Protein AF-A0A812UPD5-F1 (afdb_monomer_lite)

Foldseek 3Di:
DKFWDADDLDQQFAWAWADQDPVRKTWTARPPPRFTFACDPDFATDTDHDDPQRIWHWDAAPNAIWIARDNVRFTWFCDPPRHITTHHADHHDHDQRGRWDFDNVSTWGKRPWDAPDPRPDIDHIITIGPDDDDDDDDDDDDPVVCVVVVDDDDDDPDDDDPVNVCVVPDDDPDPPPDDPDDDDDDD

Secondary structure (DSSP, 8-state):
--EEEE--SSTTS-EEEE---TTS-BEEEETTT-PEEEE-SSSBEEEE---GGG-EEEEEETTEEEEEETTT-EEEE--STT--EEEEPPSSSPPGGG--EEETTTTEEEEPPEEEGGGTEEE--EEEESSPPPPPPP----HHHHHHTT-----TT----HHHHHHHHS-PPPTTS--SS-PPPP-

pLDDT: mean 86.72, std 11.36, range [40.22, 97.69]

Sequence (187 aa):
EYRLVTCAPKPGQRLQRLEEDQDGTFLLKDQDDGRCLSALSGNVLGLSECTPQQRWRLRTQGGASQVQHVLSANCIDAGSEHKPILYPCHTGHVNQPQKFSFIANPGWIQNPITWGDNGRRRTFETCLDRLPTQQQNIAVLDCADTRSSGVRWELLNAFVPLERQLWDAADKPPPDTPVLGGDKAPP

Structure (mmCIF, N/CA/C/O backbone):
data_AF-A0A812UPD5-F1
#
_entry.id   AF-A0A812UPD5-F1
#
loop_
_atom_site.group_PDB
_atom_site.id
_atom_site.type_symbol
_atom_site.label_atom_id
_atom_site.label_alt_id
_atom_site.label_comp_id
_atom_site.label_asym_id
_atom_site.label_entity_id
_atom_site.label_seq_id
_atom_site.pdbx_PDB_ins_code
_atom_site.Cartn_x
_atom_site.Cartn_y
_atom_site.Cartn_z
_atom_site.occupancy
_atom_site.B_iso_or_equiv
_atom_site.auth_seq_id
_atom_site.auth_comp_id
_atom_site.auth_asym_id
_atom_site.auth_atom_id
_atom_site.pdbx_PDB_model_num
ATOM 1 N N . GLU A 1 1 ? -0.573 -13.500 5.291 1.00 81.62 1 GLU A N 1
ATOM 2 C CA . GLU A 1 1 ? 0.357 -12.527 5.903 1.00 81.62 1 GLU A CA 1
ATOM 3 C C . GLU A 1 1 ? 0.754 -11.537 4.817 1.00 81.62 1 GLU A C 1
ATOM 5 O O . GLU A 1 1 ? 0.951 -11.982 3.691 1.00 81.62 1 GLU A O 1
ATOM 10 N N . TYR A 1 2 ? 0.805 -10.237 5.104 1.00 91.88 2 TYR A N 1
ATOM 11 C CA . TYR A 1 2 ? 1.233 -9.245 4.114 1.00 91.88 2 TYR A CA 1
ATOM 12 C C . TYR A 1 2 ? 2.761 -9.221 3.959 1.00 91.88 2 TYR A C 1
ATOM 14 O O . TYR A 1 2 ? 3.512 -9.516 4.893 1.00 91.88 2 TYR A O 1
ATOM 22 N N . ARG A 1 3 ? 3.219 -8.842 2.768 1.00 94.12 3 ARG A N 1
ATOM 23 C CA . ARG A 1 3 ? 4.613 -8.524 2.441 1.00 94.12 3 ARG A CA 1
ATOM 24 C C . ARG A 1 3 ? 4.670 -7.190 1.706 1.00 94.12 3 ARG A C 1
ATOM 26 O O . ARG A 1 3 ? 3.684 -6.778 1.099 1.00 94.12 3 ARG A O 1
ATOM 33 N N . LEU A 1 4 ? 5.823 -6.533 1.748 1.00 93.19 4 LEU A N 1
ATOM 34 C CA . LEU A 1 4 ? 6.121 -5.401 0.876 1.00 93.19 4 LEU A CA 1
ATOM 35 C C . LEU A 1 4 ? 6.857 -5.893 -0.365 1.00 93.19 4 LEU A C 1
ATOM 37 O O . LEU A 1 4 ? 7.969 -6.408 -0.272 1.00 93.19 4 LEU A O 1
ATOM 41 N N . VAL A 1 5 ? 6.237 -5.734 -1.528 1.00 91.88 5 VAL A N 1
ATOM 42 C CA . VAL A 1 5 ? 6.825 -6.104 -2.824 1.00 91.88 5 VAL A CA 1
ATOM 43 C C . VAL A 1 5 ? 6.549 -5.013 -3.849 1.00 91.88 5 VAL A C 1
ATOM 45 O O . VAL A 1 5 ? 5.798 -4.084 -3.571 1.00 91.88 5 VAL A O 1
ATOM 48 N N . THR A 1 6 ? 7.153 -5.100 -5.031 1.00 89.81 6 THR A N 1
ATOM 49 C CA . THR A 1 6 ? 6.945 -4.123 -6.106 1.00 89.81 6 THR A CA 1
ATOM 50 C C . THR A 1 6 ? 5.460 -3.906 -6.394 1.00 89.81 6 THR A C 1
ATOM 52 O O . THR A 1 6 ? 4.683 -4.861 -6.504 1.00 89.81 6 THR A O 1
ATOM 55 N N . CYS A 1 7 ? 5.081 -2.636 -6.513 1.00 90.56 7 CYS A N 1
ATOM 56 C CA . CYS A 1 7 ? 3.721 -2.236 -6.838 1.00 90.56 7 CYS A CA 1
ATOM 57 C C . CYS A 1 7 ? 3.329 -2.706 -8.244 1.00 90.56 7 CYS A C 1
ATOM 59 O O . CYS A 1 7 ? 4.016 -2.406 -9.219 1.00 90.56 7 CYS A O 1
ATOM 61 N N . ALA A 1 8 ? 2.211 -3.420 -8.350 1.00 90.25 8 ALA A N 1
ATOM 62 C CA . ALA A 1 8 ? 1.630 -3.858 -9.613 1.00 90.25 8 ALA A CA 1
ATOM 63 C C . ALA A 1 8 ? 0.095 -3.940 -9.499 1.00 90.25 8 ALA A C 1
ATOM 65 O O . ALA A 1 8 ? -0.431 -4.241 -8.423 1.00 90.25 8 ALA A O 1
ATOM 66 N N . PRO A 1 9 ? -0.662 -3.695 -10.585 1.00 89.31 9 PRO A N 1
ATOM 67 C CA . PRO A 1 9 ? -2.120 -3.810 -10.590 1.00 89.31 9 PRO A CA 1
ATOM 68 C C . PRO A 1 9 ? -2.547 -5.287 -10.658 1.00 89.31 9 PRO A C 1
ATOM 70 O O . PRO A 1 9 ? -3.097 -5.749 -11.655 1.00 89.31 9 PRO A O 1
ATOM 73 N N . LYS A 1 10 ? -2.267 -6.053 -9.600 1.00 91.62 10 LYS A N 1
ATOM 74 C CA . LYS A 1 10 ? -2.534 -7.495 -9.518 1.00 91.62 10 LYS A CA 1
ATOM 75 C C . LYS A 1 10 ? -3.340 -7.863 -8.268 1.00 91.62 10 LYS A C 1
ATOM 77 O O . LYS A 1 10 ? -3.324 -7.101 -7.297 1.00 91.62 10 LYS A O 1
ATOM 82 N N . PRO A 1 11 ? -3.968 -9.053 -8.233 1.00 93.25 11 PRO A N 1
ATOM 83 C CA . PRO A 1 11 ? -4.537 -9.582 -7.003 1.00 93.25 11 PRO A CA 1
ATOM 84 C C . PRO A 1 11 ? -3.520 -9.584 -5.856 1.00 93.25 11 PRO A C 1
ATOM 86 O O . PRO A 1 11 ? -2.340 -9.899 -6.037 1.00 93.25 11 PRO A O 1
ATOM 89 N N . GLY A 1 12 ? -3.989 -9.219 -4.675 1.00 93.75 12 GLY A N 1
ATOM 90 C CA . GLY A 1 12 ? -3.223 -9.076 -3.448 1.00 93.75 12 GLY A CA 1
ATOM 91 C C . GLY A 1 12 ? -2.786 -7.647 -3.132 1.00 93.75 12 GLY A C 1
ATOM 92 O O . GLY A 1 12 ? -2.421 -7.391 -1.988 1.00 93.75 12 GLY A O 1
ATOM 93 N N . GLN A 1 13 ? -2.865 -6.727 -4.103 1.00 95.38 13 GLN A N 1
ATOM 94 C CA . GLN A 1 13 ? -2.478 -5.317 -3.955 1.00 95.38 13 GLN A CA 1
ATOM 95 C C . GLN A 1 13 ? -3.627 -4.341 -4.274 1.00 95.38 13 GLN A C 1
ATOM 97 O O . GLN A 1 13 ? -3.380 -3.180 -4.587 1.00 95.38 13 GLN A O 1
ATOM 102 N N . ARG A 1 14 ? -4.887 -4.793 -4.252 1.00 95.19 14 ARG A N 1
ATOM 103 C CA . ARG A 1 14 ? -6.052 -3.984 -4.654 1.00 95.19 14 ARG A CA 1
ATOM 104 C C . ARG A 1 14 ? -6.942 -3.682 -3.457 1.00 95.19 14 ARG A C 1
ATOM 106 O O . ARG A 1 14 ? -7.886 -4.415 -3.176 1.00 95.19 14 ARG A O 1
ATOM 113 N N . LEU A 1 15 ? -6.642 -2.599 -2.750 1.00 96.19 15 LEU A N 1
ATOM 114 C CA . LEU A 1 15 ? -7.432 -2.102 -1.628 1.00 96.19 15 LEU A CA 1
ATOM 115 C C . LEU A 1 15 ? -8.331 -0.944 -2.069 1.00 96.19 15 LEU A C 1
ATOM 117 O O . LEU A 1 15 ? -7.876 0.067 -2.598 1.00 96.19 15 LEU A O 1
ATOM 121 N N . GLN A 1 16 ? -9.621 -1.066 -1.794 1.00 95.94 16 GLN A N 1
ATOM 122 C CA . GLN A 1 16 ? -10.616 -0.028 -2.008 1.00 95.94 16 GLN A CA 1
ATOM 123 C C . GLN A 1 16 ? -10.929 0.682 -0.694 1.00 95.94 16 GLN A C 1
ATOM 125 O O . GLN A 1 16 ? -11.213 0.036 0.313 1.00 95.94 16 GLN A O 1
ATOM 130 N N . ARG A 1 17 ? -10.951 2.016 -0.711 1.00 94.69 17 ARG A N 1
ATOM 131 C CA . ARG A 1 17 ? -11.535 2.778 0.396 1.00 94.69 17 ARG A CA 1
ATOM 132 C C . ARG A 1 17 ? -13.046 2.651 0.395 1.00 94.69 17 ARG A C 1
ATOM 134 O O . ARG A 1 17 ? -13.671 2.894 -0.634 1.00 94.69 17 ARG A O 1
ATOM 141 N N . LEU A 1 18 ? -13.606 2.323 1.550 1.00 92.19 18 LEU A N 1
ATOM 142 C CA . LEU A 1 18 ? -15.042 2.274 1.794 1.00 92.19 18 LEU A CA 1
ATOM 143 C C . LEU A 1 18 ? -15.412 3.090 3.029 1.00 92.19 18 LEU A C 1
ATOM 145 O O . LEU A 1 18 ? -14.583 3.278 3.920 1.00 92.19 18 LEU A O 1
ATOM 149 N N . GLU A 1 19 ? -16.686 3.490 3.085 1.00 82.06 19 GLU A N 1
ATOM 150 C CA . GLU A 1 19 ? -17.333 4.037 4.284 1.00 82.06 19 GLU A CA 1
ATOM 151 C C . GLU A 1 19 ? -16.512 5.152 4.939 1.00 82.06 19 GLU A C 1
ATOM 153 O O . GLU A 1 19 ? -16.172 5.076 6.123 1.00 82.06 19 GLU A O 1
ATOM 158 N N . GLU A 1 20 ? -16.142 6.161 4.147 1.00 84.31 20 GLU A N 1
ATOM 159 C CA . GLU A 1 20 ? -15.469 7.349 4.665 1.00 84.31 20 GLU A CA 1
ATOM 160 C C . GLU A 1 20 ? -16.425 8.093 5.604 1.00 84.31 20 GLU A C 1
ATOM 162 O O . GLU A 1 20 ? -17.530 8.471 5.213 1.00 84.31 20 GLU A O 1
ATOM 167 N N . ASP A 1 21 ? -16.025 8.211 6.867 1.00 85.56 21 ASP A N 1
ATOM 168 C CA . ASP A 1 21 ? -16.814 8.869 7.910 1.00 85.56 21 ASP A CA 1
ATOM 169 C C . ASP A 1 21 ? -16.424 10.352 7.991 1.00 85.56 21 ASP A C 1
ATOM 171 O O . ASP A 1 21 ? -15.403 10.781 7.449 1.00 85.56 21 ASP A O 1
ATOM 175 N N . GLN A 1 22 ? -17.241 11.158 8.665 1.00 84.19 22 GLN A N 1
ATOM 176 C CA . GLN A 1 22 ? -17.066 12.608 8.779 1.00 84.19 22 GLN A CA 1
ATOM 177 C C . GLN A 1 22 ? -15.739 13.000 9.448 1.00 84.19 22 GLN A C 1
ATOM 179 O O . GLN A 1 22 ? -15.251 14.111 9.248 1.00 84.19 22 GLN A O 1
ATOM 184 N N . ASP A 1 23 ? -15.138 12.094 10.222 1.00 87.06 23 ASP A N 1
ATOM 185 C CA . ASP A 1 23 ? -13.836 12.275 10.867 1.00 87.06 23 ASP A CA 1
ATOM 186 C C . ASP A 1 23 ? -12.636 11.962 9.943 1.00 87.06 23 ASP A C 1
ATOM 188 O O . ASP A 1 23 ? -11.483 11.996 10.386 1.00 87.06 23 ASP A O 1
ATOM 192 N N . GLY A 1 24 ? -12.889 11.651 8.666 1.00 91.00 24 GLY A N 1
ATOM 193 C CA . GLY A 1 24 ? -11.874 11.317 7.664 1.00 91.00 24 GLY A CA 1
ATOM 194 C C . GLY A 1 24 ? -11.277 9.917 7.827 1.00 91.00 24 GLY A C 1
ATOM 195 O O . GLY A 1 24 ? -10.243 9.603 7.226 1.00 91.00 24 GLY A O 1
ATOM 196 N N . THR A 1 25 ? -11.879 9.069 8.664 1.00 96.62 25 THR A N 1
ATOM 197 C CA . THR A 1 25 ? -11.528 7.648 8.732 1.00 96.62 25 THR A CA 1
ATOM 198 C C . THR A 1 25 ? -12.239 6.863 7.640 1.00 96.62 25 THR A C 1
ATOM 200 O O . THR A 1 25 ? -13.261 7.299 7.121 1.00 96.62 25 THR A O 1
ATOM 203 N N . PHE A 1 26 ? -11.721 5.687 7.297 1.00 96.75 26 PHE A N 1
ATOM 204 C CA . PHE A 1 26 ? -12.286 4.818 6.265 1.00 96.75 26 PHE A CA 1
ATOM 205 C C . PHE A 1 26 ? -11.929 3.350 6.516 1.00 96.75 26 PHE A C 1
ATOM 207 O O . PHE A 1 26 ? -10.973 3.036 7.228 1.00 96.75 26 PHE A O 1
ATOM 214 N N . LEU A 1 27 ? -12.670 2.438 5.895 1.00 97.31 27 LEU A N 1
ATOM 215 C CA . LEU A 1 27 ? -12.288 1.032 5.771 1.00 97.31 27 LEU A CA 1
ATOM 216 C C . LEU A 1 27 ? -11.469 0.820 4.495 1.00 97.31 27 LEU A C 1
ATOM 218 O O . LEU A 1 27 ? -11.629 1.539 3.509 1.00 97.31 27 LEU A O 1
ATOM 222 N N . LEU A 1 28 ? -10.595 -0.183 4.504 1.00 97.25 28 LEU A N 1
ATOM 223 C CA . LEU A 1 28 ? -9.823 -0.603 3.334 1.00 97.25 28 LEU A CA 1
ATOM 224 C C . LEU A 1 28 ? -10.215 -2.033 2.974 1.00 97.25 28 LEU A C 1
ATOM 226 O O . LEU A 1 28 ? -9.742 -2.967 3.608 1.00 97.25 28 LEU A O 1
ATOM 230 N N . LYS A 1 29 ? -11.081 -2.213 1.980 1.00 97.12 29 LYS A N 1
ATOM 231 C CA . LYS A 1 29 ? -11.549 -3.527 1.525 1.00 97.12 29 LYS A CA 1
ATOM 232 C C . LYS A 1 29 ? -10.636 -4.084 0.442 1.00 97.12 29 LYS A C 1
ATOM 234 O O . LYS A 1 29 ? -10.380 -3.412 -0.551 1.00 97.12 29 LYS A O 1
ATOM 239 N N . ASP A 1 30 ? -10.183 -5.318 0.598 1.00 96.38 30 ASP A N 1
ATOM 240 C CA . ASP A 1 30 ? -9.516 -6.058 -0.467 1.00 96.38 30 ASP A CA 1
ATOM 241 C C . ASP A 1 30 ? -10.531 -6.402 -1.559 1.00 96.38 30 ASP A C 1
ATOM 243 O O . ASP A 1 30 ? -11.542 -7.058 -1.307 1.00 96.38 30 ASP A O 1
ATOM 247 N N . GLN A 1 31 ? -10.284 -5.925 -2.777 1.00 95.19 31 GLN A N 1
ATOM 248 C CA . GLN A 1 31 ? -11.208 -6.105 -3.899 1.00 95.19 31 GLN A CA 1
ATOM 249 C C . GLN A 1 31 ? -11.289 -7.555 -4.382 1.00 95.19 31 GLN A C 1
ATOM 251 O O . GLN A 1 31 ? -12.235 -7.910 -5.079 1.00 95.19 31 GLN A O 1
ATOM 256 N N . ASP A 1 32 ? -10.304 -8.386 -4.047 1.00 93.94 32 ASP A N 1
ATOM 257 C CA . ASP A 1 32 ? -10.242 -9.761 -4.534 1.00 93.94 32 ASP A CA 1
ATOM 258 C C . ASP A 1 32 ? -10.953 -10.744 -3.601 1.00 93.94 32 ASP A C 1
ATOM 260 O O . ASP A 1 32 ? -11.539 -11.720 -4.058 1.00 93.94 32 ASP A O 1
ATOM 264 N N . ASP A 1 33 ? -10.830 -10.524 -2.295 1.00 92.88 33 ASP A N 1
ATOM 265 C CA . ASP A 1 33 ? -11.291 -11.436 -1.250 1.00 92.88 33 ASP A CA 1
ATOM 266 C C . ASP A 1 33 ? -12.514 -10.880 -0.496 1.00 92.88 33 ASP A C 1
ATOM 268 O O . ASP A 1 33 ? -13.285 -11.626 0.101 1.00 92.88 33 ASP A O 1
ATOM 272 N N . GLY A 1 34 ? -12.751 -9.568 -0.572 1.00 94.50 34 GLY A N 1
ATOM 273 C CA . GLY A 1 34 ? -13.917 -8.902 0.004 1.00 94.50 34 GLY A CA 1
ATOM 274 C C . GLY A 1 34 ? -13.813 -8.603 1.503 1.00 94.50 34 GLY A C 1
ATOM 275 O O . GLY A 1 34 ? -14.660 -7.880 2.029 1.00 94.50 34 GLY A O 1
ATOM 276 N N . ARG A 1 35 ? -12.777 -9.098 2.184 1.00 96.69 35 ARG A N 1
ATOM 277 C CA . ARG A 1 35 ? -12.443 -8.739 3.571 1.00 96.69 35 ARG A CA 1
ATOM 278 C C . ARG A 1 35 ? -11.710 -7.401 3.660 1.00 96.69 35 ARG A C 1
ATOM 280 O O . ARG A 1 35 ? -11.186 -6.897 2.670 1.00 96.69 35 ARG A O 1
ATOM 287 N N . CYS A 1 36 ? -11.650 -6.826 4.856 1.00 96.94 36 CYS A N 1
ATOM 288 C CA . CYS A 1 36 ? -10.965 -5.561 5.101 1.00 96.94 36 CYS A CA 1
ATOM 289 C C . CYS A 1 36 ? -9.548 -5.768 5.640 1.00 96.94 36 CYS A C 1
ATOM 291 O O . CYS A 1 36 ? -9.290 -6.723 6.372 1.00 96.94 36 CYS A O 1
ATOM 293 N N . LEU A 1 37 ? -8.638 -4.860 5.275 1.00 97.12 37 LEU A N 1
ATOM 294 C CA . LEU A 1 37 ? -7.330 -4.714 5.898 1.00 97.12 37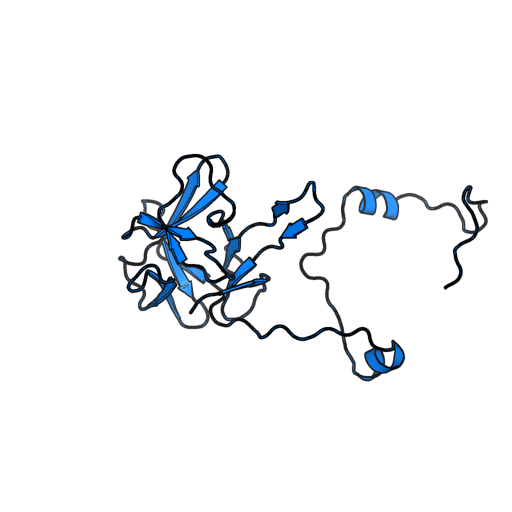 LEU A CA 1
ATOM 295 C C . LEU A 1 37 ? -7.534 -4.393 7.374 1.00 97.12 37 LEU A C 1
ATOM 297 O O . LEU A 1 37 ? -8.221 -3.430 7.717 1.00 97.12 37 LEU A O 1
ATOM 301 N N . SER A 1 38 ? -6.889 -5.182 8.221 1.00 96.62 38 SER A N 1
ATOM 302 C CA . SER A 1 38 ? -7.166 -5.202 9.648 1.00 96.62 38 SER A CA 1
ATOM 303 C C . SER A 1 38 ? -5.901 -5.328 10.480 1.00 96.62 38 SER A C 1
ATOM 305 O O . SER A 1 38 ? -4.934 -5.993 10.091 1.00 96.62 38 SER A O 1
ATOM 307 N N . ALA A 1 39 ? -5.951 -4.728 11.665 1.00 95.75 39 ALA A N 1
ATOM 308 C CA . ALA A 1 39 ? -5.064 -5.032 12.772 1.00 95.75 39 ALA A CA 1
ATOM 309 C C . ALA A 1 39 ? -5.521 -6.342 13.427 1.00 95.75 39 ALA A C 1
ATOM 311 O O . ALA A 1 39 ? -6.587 -6.407 14.047 1.00 95.75 39 ALA A O 1
ATOM 312 N N . LEU A 1 40 ? -4.725 -7.397 13.264 1.00 93.69 40 LEU A N 1
ATOM 313 C CA . LEU A 1 40 ? -4.951 -8.682 13.921 1.00 93.69 40 LEU A CA 1
ATOM 314 C C . LEU A 1 40 ? -4.280 -8.703 15.304 1.00 93.69 40 LEU A C 1
ATOM 316 O O . LEU A 1 40 ? -3.687 -7.719 15.736 1.00 93.69 40 LEU A O 1
ATOM 320 N N . SER A 1 41 ? -4.378 -9.825 16.023 1.00 87.69 41 SER A N 1
ATOM 321 C CA . SER A 1 41 ? -3.720 -9.991 17.323 1.00 87.69 41 SER A CA 1
ATOM 322 C C . SER A 1 41 ? -2.206 -9.765 17.230 1.00 87.69 41 SER A C 1
ATOM 324 O O . SER A 1 41 ? -1.551 -10.293 16.328 1.00 87.69 41 SER A O 1
ATOM 326 N N . GLY A 1 42 ? -1.643 -9.041 18.199 1.00 79.38 42 GLY A N 1
ATOM 327 C CA . GLY A 1 42 ? -0.259 -8.574 18.124 1.00 79.38 42 GLY A CA 1
ATOM 328 C C . GLY A 1 42 ? -0.124 -7.399 17.152 1.00 79.38 42 GLY A C 1
ATOM 329 O O . GLY A 1 42 ? -1.090 -6.720 16.832 1.00 79.38 42 GLY A O 1
ATOM 330 N N . ASN A 1 43 ? 1.077 -7.135 16.660 1.00 89.69 43 ASN A N 1
ATOM 331 C CA . ASN A 1 43 ? 1.334 -6.021 15.742 1.00 89.69 43 ASN A CA 1
ATOM 332 C C . ASN A 1 43 ? 1.154 -6.426 14.267 1.00 89.69 43 ASN A C 1
ATOM 334 O O . ASN A 1 43 ? 1.872 -5.946 13.394 1.00 89.69 43 ASN A O 1
ATOM 338 N N . VAL A 1 44 ? 0.247 -7.362 13.984 1.00 92.94 44 VAL A N 1
ATOM 339 C CA . VAL A 1 44 ? 0.175 -8.059 12.693 1.00 92.94 44 VAL A CA 1
ATOM 340 C C . VAL A 1 44 ? -0.890 -7.443 11.789 1.00 92.94 44 VAL A C 1
ATOM 342 O O . VAL A 1 44 ? -2.026 -7.223 12.205 1.00 92.94 44 VAL A O 1
ATOM 345 N N . LEU A 1 45 ? -0.531 -7.226 10.523 1.00 94.56 45 LEU A N 1
ATOM 346 C CA . LEU A 1 45 ? -1.457 -6.838 9.459 1.00 94.56 45 LEU A CA 1
ATOM 347 C C . LEU A 1 45 ? -2.035 -8.070 8.760 1.00 94.56 45 LEU A C 1
ATOM 349 O O . LEU A 1 45 ? -1.309 -8.996 8.383 1.00 94.56 45 LEU A O 1
ATOM 353 N N . GLY A 1 46 ? -3.341 -8.062 8.519 1.00 95.19 46 GLY A N 1
ATOM 354 C CA . GLY A 1 46 ? -4.014 -9.132 7.792 1.00 95.19 46 GLY A CA 1
ATOM 355 C C . GLY A 1 46 ? -5.381 -8.725 7.269 1.00 95.19 46 GLY A C 1
ATOM 356 O O . GLY A 1 46 ? -5.683 -7.541 7.166 1.00 95.19 46 GLY A O 1
ATOM 357 N N . LEU A 1 47 ? -6.188 -9.724 6.917 1.00 95.75 47 LEU A N 1
ATOM 358 C CA . LEU A 1 47 ? -7.568 -9.535 6.484 1.00 95.75 47 LEU A CA 1
ATOM 359 C C . LEU A 1 47 ? -8.531 -10.103 7.523 1.00 95.75 47 LEU A C 1
ATOM 361 O O . LEU A 1 47 ? -8.344 -11.232 7.983 1.00 95.75 47 LEU A O 1
ATOM 365 N N . SER A 1 48 ? -9.580 -9.354 7.848 1.00 95.69 48 SER A N 1
ATOM 366 C CA . SER A 1 48 ? -10.703 -9.829 8.662 1.00 95.69 48 SER A CA 1
ATOM 367 C C . SER A 1 48 ? -12.031 -9.301 8.129 1.00 95.69 48 SER A C 1
ATOM 369 O O . SER A 1 48 ? -12.070 -8.540 7.163 1.00 95.69 48 SER A O 1
ATOM 371 N N . GLU A 1 49 ? -13.125 -9.665 8.794 1.00 96.62 49 GLU A N 1
ATOM 372 C CA . GLU A 1 49 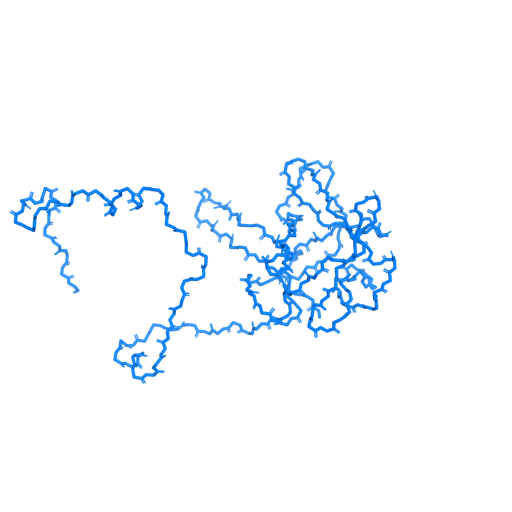? -14.423 -9.034 8.565 1.00 96.62 49 GLU A CA 1
ATOM 373 C C . GLU A 1 49 ? -14.322 -7.506 8.630 1.00 96.62 49 GLU A C 1
ATOM 375 O O . GLU A 1 49 ? -13.611 -6.942 9.474 1.00 96.62 49 GLU A O 1
ATOM 380 N N . CYS A 1 50 ? -15.045 -6.854 7.723 1.00 96.25 50 CYS A N 1
ATOM 381 C CA . CYS A 1 50 ? -15.157 -5.407 7.671 1.00 96.25 50 CYS A CA 1
ATOM 382 C C . CYS A 1 50 ? -16.009 -4.931 8.846 1.00 96.25 50 CYS A C 1
ATOM 384 O O . CYS A 1 50 ? -17.216 -5.152 8.885 1.00 96.25 50 CYS A O 1
ATOM 386 N N . THR A 1 51 ? -15.367 -4.300 9.825 1.00 95.50 51 THR A N 1
ATOM 387 C CA . THR A 1 51 ? -16.023 -3.813 11.041 1.00 95.50 51 THR A CA 1
ATOM 388 C C . THR A 1 51 ? -15.532 -2.406 11.376 1.00 95.50 51 THR A C 1
ATOM 390 O O . THR A 1 51 ? -14.393 -2.071 11.037 1.00 95.50 51 THR A O 1
ATOM 393 N N . PRO A 1 52 ? -16.327 -1.579 12.080 1.00 94.06 52 PRO A N 1
ATOM 394 C CA . PRO A 1 52 ? -15.916 -0.226 12.467 1.00 94.06 52 PRO A CA 1
ATOM 395 C C . PRO A 1 52 ? -14.626 -0.158 13.304 1.00 94.06 52 PRO A C 1
ATOM 397 O O . PRO A 1 52 ? -14.000 0.894 13.395 1.00 94.06 52 PRO A O 1
ATOM 400 N N . GLN A 1 53 ? -14.201 -1.267 13.909 1.00 94.69 53 GLN A N 1
ATOM 401 C CA . GLN A 1 53 ? -12.954 -1.371 14.666 1.00 94.69 53 GLN A CA 1
ATOM 402 C C . GLN A 1 53 ? -11.708 -1.382 13.773 1.00 94.69 53 GLN A C 1
ATOM 404 O O . GLN A 1 53 ? -10.633 -1.043 14.256 1.00 94.69 53 GLN A O 1
ATOM 409 N N . GLN A 1 54 ? -11.850 -1.741 12.494 1.00 96.38 54 GLN A N 1
ATOM 410 C CA . GLN A 1 54 ? -10.754 -1.900 11.528 1.00 96.38 54 GLN A CA 1
ATOM 411 C C . GLN A 1 54 ? -10.598 -0.673 10.624 1.00 96.38 54 GLN A C 1
ATOM 413 O O . GLN A 1 54 ? -10.263 -0.770 9.442 1.00 96.38 54 GLN A O 1
ATOM 418 N N . ARG A 1 55 ? -10.906 0.505 11.172 1.00 97.06 55 ARG A N 1
ATOM 419 C CA . ARG A 1 55 ? -10.834 1.772 10.448 1.00 97.06 55 ARG A CA 1
ATOM 420 C C . ARG A 1 55 ? -9.412 2.304 10.410 1.00 97.06 55 ARG A C 1
ATOM 422 O O . ARG A 1 55 ? -8.625 2.149 11.346 1.00 97.06 55 ARG A O 1
ATOM 429 N N . TRP A 1 56 ? -9.119 2.993 9.321 1.00 97.69 56 TRP A N 1
ATOM 430 C CA . TRP A 1 56 ? -7.837 3.600 9.015 1.00 97.69 56 TRP A CA 1
ATOM 431 C C . TRP A 1 56 ? -8.007 5.098 8.819 1.00 97.69 56 TRP A C 1
ATOM 433 O O . TRP A 1 56 ? -9.088 5.578 8.485 1.00 97.69 56 TRP A O 1
ATOM 443 N N . ARG A 1 57 ? -6.925 5.846 9.000 1.00 96.25 57 ARG A N 1
ATOM 444 C CA . ARG A 1 57 ? -6.839 7.251 8.601 1.00 96.25 57 ARG A CA 1
ATOM 445 C C . ARG A 1 57 ? -5.487 7.547 7.986 1.00 96.25 57 ARG A C 1
ATOM 447 O O . ARG A 1 57 ? -4.470 6.987 8.401 1.00 96.25 57 ARG A O 1
ATOM 454 N N . LEU A 1 58 ? -5.474 8.464 7.025 1.00 95.19 58 LEU A N 1
ATOM 455 C CA . LEU A 1 58 ? -4.230 9.084 6.593 1.00 95.19 58 LEU A CA 1
ATOM 456 C C . LEU A 1 58 ? -3.873 10.216 7.545 1.00 95.19 58 LEU A C 1
ATOM 458 O O . LEU A 1 58 ? -4.709 11.052 7.876 1.00 95.19 58 LEU A O 1
ATOM 462 N N . ARG A 1 59 ? -2.611 10.262 7.957 1.00 93.94 59 ARG A N 1
ATOM 463 C CA . ARG A 1 59 ? -2.065 11.362 8.748 1.00 93.94 59 ARG A CA 1
ATOM 464 C C . ARG A 1 59 ? -0.851 11.932 8.054 1.00 93.94 59 ARG A C 1
ATOM 466 O O . ARG A 1 59 ? 0.014 11.176 7.630 1.00 93.94 59 ARG A O 1
ATOM 473 N N . THR A 1 60 ? -0.761 13.252 7.995 1.00 92.25 60 THR A N 1
ATOM 474 C CA . THR A 1 60 ? 0.413 13.947 7.464 1.00 92.25 60 THR A CA 1
ATOM 475 C C . THR A 1 60 ? 1.193 14.552 8.621 1.00 92.25 60 THR A C 1
ATOM 477 O O . THR A 1 60 ? 0.643 15.331 9.393 1.00 92.25 60 THR A O 1
ATOM 480 N N . GLN A 1 61 ? 2.467 14.187 8.748 1.00 90.44 61 GLN A N 1
ATOM 481 C CA . GLN A 1 61 ? 3.369 14.678 9.789 1.00 90.44 61 GLN A CA 1
ATOM 482 C C . GLN A 1 61 ? 4.719 15.018 9.146 1.00 90.44 61 GLN A C 1
ATOM 484 O O . GLN A 1 61 ? 5.272 14.212 8.400 1.00 90.44 61 GLN A O 1
ATOM 489 N N . GLY A 1 62 ? 5.238 16.228 9.381 1.00 83.19 62 GLY A N 1
ATOM 490 C CA . GLY A 1 62 ? 6.535 16.647 8.828 1.00 83.19 62 GLY A CA 1
ATOM 491 C C . GLY A 1 62 ? 6.630 16.563 7.295 1.00 83.19 62 GLY A C 1
ATOM 492 O O . GLY A 1 62 ? 7.699 16.273 6.770 1.00 83.19 62 GLY A O 1
ATOM 493 N N . GLY A 1 63 ? 5.512 16.750 6.582 1.00 84.81 63 GLY A N 1
ATOM 494 C CA . GLY A 1 63 ? 5.450 16.671 5.115 1.00 84.81 63 GLY A CA 1
ATOM 495 C C . GLY A 1 63 ? 5.357 15.256 4.531 1.00 84.81 63 GLY A C 1
ATOM 496 O O . GLY A 1 63 ? 5.368 15.112 3.313 1.00 84.81 63 GLY A O 1
ATOM 497 N N . ALA A 1 64 ? 5.243 14.215 5.360 1.00 89.12 64 ALA A N 1
ATOM 498 C CA . ALA A 1 64 ? 5.074 12.836 4.907 1.00 89.12 64 ALA A CA 1
ATOM 499 C C . ALA A 1 64 ? 3.786 12.210 5.454 1.00 89.12 64 ALA A C 1
ATOM 501 O O . ALA A 1 64 ? 3.347 12.523 6.563 1.00 89.12 64 ALA A O 1
ATOM 502 N N . SER A 1 65 ? 3.191 11.313 4.669 1.00 93.81 65 SER A N 1
ATOM 503 C CA . SER A 1 65 ? 1.976 10.592 5.044 1.00 93.81 65 SER A CA 1
ATOM 504 C C . SER A 1 65 ? 2.285 9.282 5.771 1.00 93.81 65 SER A C 1
ATOM 506 O O . SER A 1 65 ? 3.259 8.595 5.465 1.00 93.81 65 SER A O 1
ATOM 508 N N . GLN A 1 66 ? 1.437 8.957 6.742 1.00 96.19 66 GLN A N 1
ATOM 509 C CA . GLN A 1 66 ? 1.402 7.705 7.491 1.00 96.19 66 GLN A CA 1
ATOM 510 C C . GLN A 1 66 ? -0.023 7.147 7.431 1.00 96.19 66 GLN A C 1
ATOM 512 O O . GLN A 1 66 ? -0.997 7.906 7.467 1.00 96.19 66 GLN A O 1
ATOM 517 N N . VAL A 1 67 ? -0.152 5.823 7.377 1.00 97.19 67 VAL A N 1
ATOM 518 C CA . VAL A 1 67 ? -1.445 5.130 7.421 1.00 97.19 67 VAL A CA 1
ATOM 519 C C . VAL A 1 67 ? -1.632 4.585 8.833 1.00 97.19 67 VAL A C 1
ATOM 521 O O . VAL A 1 67 ? -0.922 3.667 9.238 1.00 97.19 67 VAL A O 1
ATOM 524 N N . GLN A 1 68 ? -2.549 5.175 9.597 1.00 97.44 68 GLN A N 1
ATOM 525 C CA . GLN A 1 68 ? -2.795 4.815 10.993 1.00 97.44 68 GLN A CA 1
ATOM 526 C C . GLN A 1 68 ? -4.042 3.944 11.118 1.00 97.44 68 GLN A C 1
ATOM 528 O O . GLN A 1 68 ? -5.096 4.298 10.592 1.00 97.44 68 GLN A O 1
ATOM 533 N N . HIS A 1 69 ? -3.934 2.859 11.879 1.00 97.69 69 HIS A N 1
ATOM 534 C CA . HIS A 1 69 ? -5.077 2.113 12.381 1.00 97.69 69 HIS A CA 1
ATOM 535 C C . HIS A 1 69 ? -5.710 2.862 13.560 1.00 97.69 69 HIS A C 1
ATOM 537 O O . HIS A 1 69 ? -5.036 3.172 14.544 1.00 97.69 69 HIS A O 1
ATOM 543 N N . VAL A 1 70 ? -7.004 3.166 13.466 1.00 96.88 70 VAL A N 1
ATOM 544 C CA . VAL A 1 70 ? -7.683 4.097 14.380 1.00 96.88 70 VAL A CA 1
ATOM 545 C C . VAL A 1 70 ? -7.741 3.547 15.801 1.00 96.88 70 VAL A C 1
ATOM 547 O O . VAL A 1 70 ? -7.346 4.242 16.733 1.00 96.88 70 VAL A O 1
ATOM 550 N N . LEU A 1 71 ? -8.189 2.300 15.973 1.00 96.06 71 LEU A N 1
ATOM 551 C CA . LEU A 1 71 ? -8.441 1.737 17.301 1.00 96.06 71 LEU A CA 1
ATOM 552 C C . LEU A 1 71 ? -7.154 1.507 18.107 1.00 96.06 71 LEU A C 1
ATOM 554 O O . LEU A 1 71 ? -7.124 1.768 19.304 1.00 96.06 71 LEU A O 1
ATOM 558 N N . SER A 1 72 ? -6.087 1.023 17.464 1.00 96.06 72 SER A N 1
ATOM 559 C CA . SER A 1 72 ? -4.806 0.771 18.146 1.00 96.06 72 SER A CA 1
ATOM 560 C C . SER A 1 72 ? -3.896 1.996 18.200 1.00 96.06 72 SER A C 1
ATOM 562 O O . SER A 1 72 ? -2.858 1.948 18.853 1.00 96.06 72 SER A O 1
ATOM 564 N N . ALA A 1 73 ? -4.245 3.066 17.480 1.00 96.06 73 ALA A N 1
ATOM 565 C CA . ALA A 1 73 ? -3.421 4.251 17.264 1.00 96.06 73 ALA A CA 1
ATOM 566 C C . ALA A 1 73 ? -2.023 3.984 16.659 1.00 96.06 73 ALA A C 1
ATOM 568 O O . ALA A 1 73 ? -1.212 4.910 16.573 1.00 96.06 73 ALA A O 1
ATOM 569 N N . ASN A 1 74 ? -1.749 2.768 16.180 1.00 97.44 74 ASN A N 1
ATOM 570 C CA . ASN A 1 74 ? -0.488 2.400 15.541 1.00 97.44 74 ASN A CA 1
ATOM 571 C C . ASN A 1 74 ? -0.529 2.657 14.030 1.00 97.44 74 ASN A C 1
ATOM 573 O O . ASN A 1 74 ? -1.581 2.586 13.396 1.00 97.44 74 ASN A O 1
ATOM 577 N N . CYS A 1 75 ? 0.631 2.937 13.449 1.00 97.25 75 CYS A N 1
ATOM 578 C CA . CYS A 1 75 ? 0.827 3.146 12.024 1.00 97.25 75 CYS A CA 1
ATOM 579 C C . CYS A 1 75 ? 1.399 1.898 11.356 1.00 97.25 75 CYS A C 1
ATOM 581 O O . CYS A 1 75 ? 2.079 1.092 11.992 1.00 97.25 75 CYS A O 1
ATOM 583 N N . ILE A 1 76 ? 1.123 1.755 10.060 1.00 97.25 76 ILE A N 1
ATOM 584 C CA . ILE A 1 76 ? 1.787 0.762 9.219 1.00 97.25 76 ILE A CA 1
ATOM 585 C C . ILE A 1 76 ? 3.271 1.116 9.154 1.00 97.25 76 ILE A C 1
ATOM 587 O O . ILE A 1 76 ? 3.644 2.232 8.789 1.00 97.25 76 ILE A O 1
ATOM 591 N N . ASP A 1 77 ? 4.097 0.147 9.512 1.00 95.81 77 ASP A N 1
ATOM 592 C CA . ASP A 1 77 ? 5.547 0.201 9.467 1.00 95.81 77 ASP A CA 1
ATOM 593 C C . ASP A 1 77 ? 6.041 -0.913 8.547 1.00 95.81 77 ASP A C 1
ATOM 595 O O . ASP A 1 77 ? 5.517 -2.027 8.571 1.00 95.81 77 ASP A O 1
ATOM 599 N N . ALA A 1 78 ? 7.035 -0.621 7.716 1.00 92.75 78 ALA A N 1
ATOM 600 C CA . ALA A 1 78 ? 7.620 -1.578 6.791 1.00 92.75 78 ALA A CA 1
ATOM 601 C C . ALA A 1 78 ? 8.278 -2.775 7.495 1.00 92.75 78 ALA A C 1
ATOM 603 O O . ALA A 1 78 ? 8.455 -3.822 6.866 1.00 92.75 78 ALA A O 1
ATOM 604 N N . GLY A 1 79 ? 8.603 -2.626 8.783 1.00 86.69 79 GLY A N 1
ATOM 605 C CA . GLY A 1 79 ? 9.234 -3.650 9.596 1.00 86.69 79 GLY A CA 1
ATOM 606 C C . GLY A 1 79 ? 10.617 -4.037 9.075 1.00 86.69 79 GLY A C 1
ATOM 607 O O . GLY A 1 79 ? 11.231 -3.358 8.246 1.00 86.69 79 GLY A O 1
ATOM 608 N N . SER A 1 80 ? 11.126 -5.159 9.574 1.00 78.12 80 SER A N 1
ATOM 609 C CA . SER A 1 80 ? 12.301 -5.821 9.011 1.00 78.12 80 SER A CA 1
ATOM 610 C C . SER A 1 80 ? 11.891 -6.789 7.893 1.00 78.12 80 SER A C 1
ATOM 612 O O . SER A 1 80 ? 10.755 -7.255 7.831 1.00 78.12 80 SER A O 1
ATOM 614 N N . GLU A 1 81 ? 12.825 -7.104 6.989 1.00 71.50 81 GLU A N 1
ATOM 615 C CA . GLU A 1 81 ? 12.661 -8.167 5.978 1.00 71.50 81 GLU A CA 1
ATOM 616 C C . GLU A 1 81 ? 11.411 -8.049 5.077 1.00 71.50 81 GLU A C 1
ATOM 618 O O . GLU A 1 81 ? 10.906 -9.061 4.595 1.00 71.50 81 GLU A O 1
ATOM 623 N N . HIS A 1 82 ? 10.909 -6.836 4.815 1.00 82.50 82 HIS A N 1
ATOM 624 C CA . HIS A 1 82 ? 9.692 -6.611 4.015 1.00 82.50 82 HIS A CA 1
ATOM 625 C C . HIS A 1 82 ? 8.422 -7.224 4.636 1.00 82.50 82 HIS A C 1
ATOM 627 O O . HIS A 1 82 ? 7.480 -7.584 3.919 1.00 82.50 82 HIS A O 1
ATOM 633 N N . LYS A 1 83 ? 8.391 -7.365 5.967 1.00 91.06 83 LYS A N 1
ATOM 634 C CA . LYS A 1 83 ? 7.245 -7.864 6.732 1.00 91.06 83 LYS A CA 1
ATOM 635 C C . LYS A 1 83 ? 6.591 -6.687 7.460 1.00 91.06 83 LYS A C 1
ATOM 637 O O . LYS A 1 83 ? 7.037 -6.331 8.550 1.00 91.06 83 LYS A O 1
ATOM 642 N N . PRO A 1 84 ? 5.564 -6.063 6.863 1.00 94.88 84 PRO A N 1
ATOM 643 C CA . PRO A 1 84 ? 4.962 -4.882 7.443 1.00 94.88 84 PRO A CA 1
ATOM 644 C C . PRO A 1 84 ? 4.216 -5.234 8.734 1.00 94.88 84 PRO A C 1
ATOM 646 O O . PRO A 1 84 ? 3.531 -6.258 8.820 1.00 94.88 84 PRO A O 1
ATOM 649 N N . ILE A 1 85 ? 4.337 -4.359 9.726 1.00 95.75 85 ILE A N 1
ATOM 650 C CA . ILE A 1 85 ? 3.747 -4.495 1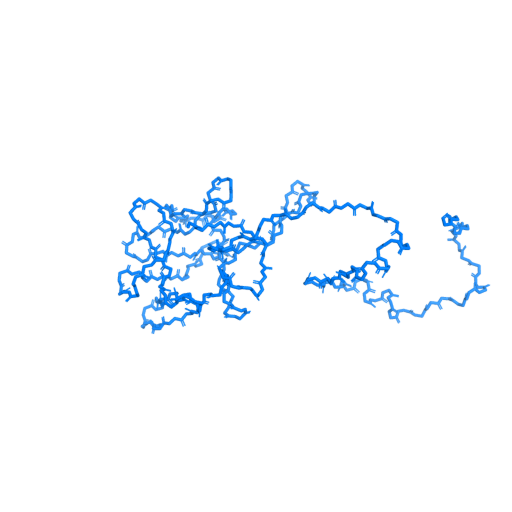1.059 1.00 95.75 85 ILE A CA 1
ATOM 651 C C . ILE A 1 85 ? 3.015 -3.212 11.454 1.00 95.75 85 ILE A C 1
ATOM 653 O O . ILE A 1 85 ? 3.104 -2.186 10.782 1.00 95.75 85 ILE A O 1
ATOM 657 N N . LEU A 1 86 ? 2.298 -3.262 12.572 1.00 96.75 86 LEU A N 1
ATOM 658 C CA . LEU A 1 86 ? 1.774 -2.082 13.248 1.00 96.75 86 LEU A CA 1
ATOM 659 C C . LEU A 1 86 ? 2.740 -1.626 14.339 1.00 96.75 86 LEU A C 1
ATOM 661 O O . LEU A 1 86 ? 3.079 -2.391 15.239 1.00 96.75 86 LEU A O 1
ATOM 665 N N . TYR A 1 87 ? 3.157 -0.368 14.288 1.00 96.25 87 TYR A N 1
ATOM 666 C CA . TYR A 1 87 ? 4.082 0.217 15.257 1.00 96.25 87 TYR A CA 1
ATOM 667 C C . TYR A 1 87 ? 3.609 1.613 15.681 1.00 96.25 87 TYR A C 1
ATOM 669 O O . TYR A 1 87 ? 2.868 2.245 14.923 1.00 96.25 87 TYR A O 1
ATOM 677 N N . PRO A 1 88 ? 3.985 2.128 16.868 1.00 96.62 88 PRO A N 1
ATOM 678 C CA . PRO A 1 88 ? 3.654 3.496 17.247 1.00 96.62 88 PRO A CA 1
ATOM 679 C C . PRO A 1 88 ? 4.000 4.502 16.145 1.00 96.62 88 PRO A C 1
ATOM 681 O O . PRO A 1 88 ? 5.097 4.482 15.583 1.00 96.62 88 PRO A O 1
ATOM 684 N N . CYS A 1 89 ? 3.039 5.372 15.834 1.00 96.81 89 CYS A N 1
ATOM 685 C CA . CYS A 1 89 ? 3.196 6.385 14.797 1.00 96.81 89 CYS A CA 1
ATOM 686 C C . CYS A 1 89 ? 4.291 7.393 15.155 1.00 96.81 89 CYS A C 1
ATOM 688 O O . CYS A 1 89 ? 4.348 7.881 16.287 1.00 96.81 89 CYS A O 1
ATOM 690 N N . HIS A 1 90 ? 5.081 7.820 14.172 1.00 95.50 90 HIS A N 1
ATOM 691 C CA . HIS A 1 90 ? 6.023 8.918 14.375 1.00 95.50 90 HIS A CA 1
ATOM 692 C C . HIS A 1 90 ? 5.292 10.259 14.588 1.00 95.50 90 HIS A C 1
ATOM 694 O O . HIS A 1 90 ? 4.371 10.614 13.845 1.00 95.50 90 HIS A O 1
ATOM 700 N N . THR A 1 91 ? 5.722 11.025 15.597 1.00 89.62 91 THR A N 1
ATOM 701 C CA . THR A 1 91 ? 5.095 12.290 16.042 1.00 89.62 91 THR A CA 1
ATOM 702 C C . THR A 1 91 ? 5.884 13.552 15.671 1.00 89.62 91 THR A C 1
ATOM 704 O O . THR A 1 91 ? 5.419 14.659 15.922 1.00 89.62 91 THR A O 1
ATOM 707 N N . GLY A 1 92 ? 7.046 13.419 15.027 1.00 86.38 92 GLY A N 1
ATOM 708 C CA . GLY A 1 92 ? 7.871 14.538 14.555 1.00 86.38 92 GLY A CA 1
ATOM 709 C C . GLY A 1 92 ? 8.241 14.362 13.087 1.00 86.38 92 GLY A C 1
ATOM 710 O O . GLY A 1 92 ? 7.431 14.611 12.199 1.00 86.38 92 GLY A O 1
ATOM 711 N N . HIS A 1 93 ? 9.460 13.893 12.834 1.00 87.69 93 HIS A N 1
ATOM 712 C CA . HIS A 1 93 ? 9.879 13.478 11.501 1.00 87.69 93 HIS A CA 1
ATOM 713 C C . HIS A 1 93 ? 9.447 12.032 11.233 1.00 87.69 93 HIS A C 1
ATOM 715 O O . HIS A 1 93 ? 9.743 11.132 12.020 1.00 87.69 93 HIS A O 1
ATOM 721 N N . VAL A 1 94 ? 8.760 11.800 10.115 1.00 90.38 94 VAL A N 1
ATOM 722 C CA . VAL A 1 94 ? 8.376 10.449 9.693 1.00 90.38 94 VAL A CA 1
ATOM 723 C C . VAL A 1 94 ? 9.544 9.818 8.953 1.00 90.38 94 VAL A C 1
ATOM 725 O O . VAL A 1 94 ? 9.945 10.277 7.882 1.00 90.38 94 VAL A O 1
ATOM 728 N N . ASN A 1 95 ? 10.087 8.743 9.512 1.00 89.31 95 ASN A N 1
ATOM 729 C CA . ASN A 1 95 ? 11.142 7.977 8.860 1.00 89.31 95 ASN A CA 1
ATOM 730 C C . ASN A 1 95 ? 10.574 7.072 7.763 1.00 89.31 95 ASN A C 1
ATOM 732 O O . ASN A 1 95 ? 9.405 6.691 7.806 1.00 89.31 95 ASN A O 1
ATOM 736 N N . GLN A 1 96 ? 11.426 6.705 6.799 1.00 88.06 96 GLN A N 1
ATOM 737 C CA . GLN A 1 96 ? 11.058 5.887 5.633 1.00 88.06 96 GLN A CA 1
ATOM 738 C C . GLN A 1 96 ? 10.204 4.641 5.950 1.00 88.06 96 GLN A C 1
ATOM 740 O O . GLN A 1 96 ? 9.260 4.399 5.200 1.00 88.06 96 GLN A O 1
ATOM 745 N N . PRO A 1 97 ? 10.428 3.894 7.054 1.00 91.69 97 PRO A N 1
ATOM 746 C CA . PRO A 1 97 ? 9.626 2.709 7.349 1.00 91.69 97 PRO A CA 1
ATOM 747 C C . PRO A 1 97 ? 8.132 2.979 7.530 1.00 91.69 97 PRO A C 1
ATOM 749 O O . PRO A 1 97 ? 7.349 2.088 7.251 1.00 91.69 97 PRO A O 1
ATOM 752 N N . GLN A 1 98 ? 7.717 4.183 7.940 1.00 94.56 98 GLN A N 1
ATOM 753 C CA . GLN A 1 98 ? 6.296 4.529 8.126 1.00 94.56 98 GLN A CA 1
ATOM 754 C C . GLN A 1 98 ? 5.765 5.503 7.073 1.00 94.56 98 GLN A C 1
ATOM 756 O O . GLN A 1 98 ? 4.622 5.951 7.168 1.00 94.56 98 GLN A O 1
ATOM 761 N N . LYS A 1 99 ? 6.572 5.851 6.063 1.00 94.12 99 LYS A N 1
ATOM 762 C CA . LYS A 1 99 ? 6.092 6.665 4.946 1.00 94.12 99 LYS A CA 1
ATOM 763 C C . LYS A 1 99 ? 5.215 5.792 4.064 1.00 94.12 99 LYS A C 1
ATOM 765 O O . LYS A 1 99 ? 5.723 4.992 3.287 1.00 94.12 99 LYS A O 1
ATOM 770 N N . PHE A 1 100 ? 3.907 5.961 4.190 1.00 95.31 100 PHE A N 1
ATOM 771 C CA . PHE A 1 100 ? 2.932 5.257 3.375 1.00 95.31 100 PHE A CA 1
ATOM 772 C C . PHE A 1 100 ? 1.886 6.216 2.833 1.00 95.31 100 PHE A C 1
ATOM 774 O O . PHE A 1 100 ? 1.320 7.038 3.557 1.00 95.31 100 PHE A O 1
ATOM 781 N N . SER A 1 101 ? 1.593 6.040 1.553 1.00 93.06 101 SER A N 1
ATOM 782 C CA . SER A 1 101 ? 0.531 6.733 0.840 1.00 93.06 101 SER A CA 1
ATOM 783 C C . SER A 1 101 ? -0.515 5.729 0.384 1.00 93.06 101 SER A C 1
ATOM 785 O O . SER A 1 101 ? -0.208 4.567 0.123 1.00 93.06 101 SER A O 1
ATOM 787 N N . PHE A 1 102 ? -1.758 6.185 0.259 1.00 94.19 102 PHE A N 1
ATOM 788 C CA . PHE A 1 102 ? -2.791 5.418 -0.423 1.00 94.19 102 PHE A CA 1
ATOM 789 C C . PHE A 1 102 ? -2.992 5.968 -1.834 1.00 94.19 102 PHE A C 1
ATOM 791 O O . PHE A 1 102 ? -3.286 7.153 -1.989 1.00 94.19 102 PHE A O 1
ATOM 798 N N . ILE A 1 103 ? -2.874 5.109 -2.842 1.00 93.12 103 ILE A N 1
ATOM 799 C CA . ILE A 1 103 ? -3.126 5.442 -4.245 1.00 93.12 103 ILE A CA 1
ATOM 800 C C . ILE A 1 103 ? -4.415 4.746 -4.672 1.00 93.12 103 ILE A C 1
ATOM 802 O O . ILE A 1 103 ? -4.434 3.534 -4.859 1.00 93.12 103 ILE A O 1
ATOM 806 N N . ALA A 1 104 ? -5.491 5.520 -4.831 1.00 88.81 104 ALA A N 1
ATOM 807 C CA . ALA A 1 104 ? -6.849 4.996 -5.002 1.00 88.81 104 ALA A CA 1
ATOM 808 C C . ALA A 1 104 ? -7.039 4.085 -6.219 1.00 88.81 104 ALA A C 1
ATOM 810 O O . ALA A 1 104 ? -7.787 3.118 -6.135 1.00 88.81 104 ALA A O 1
ATOM 811 N N . ASN A 1 105 ? -6.340 4.364 -7.319 1.00 86.56 105 ASN A N 1
ATOM 812 C CA . 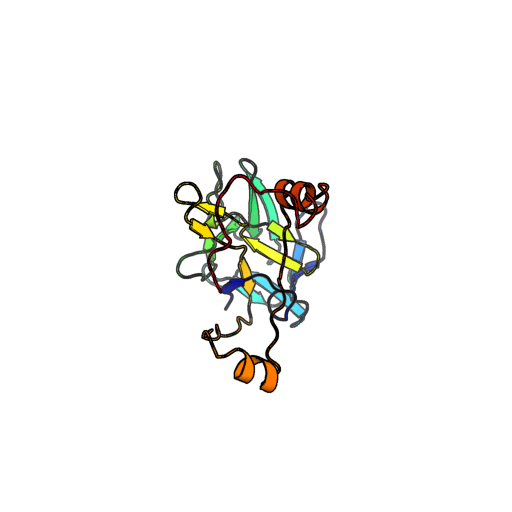ASN A 1 105 ? -6.365 3.543 -8.524 1.00 86.56 105 ASN A CA 1
ATOM 813 C C . ASN A 1 105 ? -4.928 3.121 -8.847 1.00 86.56 105 ASN A C 1
ATOM 815 O O . ASN A 1 105 ? -4.123 3.994 -9.176 1.00 86.56 105 ASN A O 1
ATOM 819 N N . PRO A 1 106 ? -4.579 1.826 -8.723 1.00 89.06 106 PRO A N 1
ATOM 820 C CA . PRO A 1 106 ? -5.463 0.655 -8.579 1.00 89.06 106 PRO A CA 1
ATOM 821 C C . PRO A 1 106 ? -5.840 0.256 -7.134 1.00 89.06 106 PRO A C 1
ATOM 823 O O . PRO A 1 106 ? -6.461 -0.789 -6.950 1.00 89.06 106 PRO A O 1
ATOM 826 N N . GLY A 1 107 ? -5.474 1.040 -6.115 1.00 93.12 107 GLY A N 1
ATOM 827 C CA . GLY A 1 107 ? -5.807 0.746 -4.714 1.00 93.12 107 GLY A CA 1
ATOM 828 C C . GLY A 1 107 ? -4.605 0.310 -3.878 1.00 93.12 107 GLY A C 1
ATOM 829 O O . GLY A 1 107 ? -4.663 -0.679 -3.155 1.00 93.12 107 GLY A O 1
ATOM 830 N N . TRP A 1 108 ? -3.487 1.020 -3.985 1.00 95.94 108 TRP A N 1
ATOM 831 C CA . TRP A 1 108 ? -2.247 0.659 -3.305 1.00 95.94 108 TRP A CA 1
ATOM 832 C C . TRP A 1 108 ? -2.102 1.333 -1.947 1.00 95.94 108 TRP A C 1
ATOM 834 O O . TRP A 1 108 ? -2.354 2.527 -1.816 1.00 95.94 108 TRP A O 1
ATOM 844 N N . ILE A 1 109 ? -1.583 0.597 -0.964 1.00 96.50 109 ILE A N 1
ATOM 845 C CA . ILE A 1 109 ? -0.870 1.178 0.180 1.00 96.50 109 ILE A CA 1
ATOM 846 C C . ILE A 1 109 ? 0.617 1.062 -0.135 1.00 96.50 109 ILE A C 1
ATOM 848 O O . ILE A 1 109 ? 1.164 -0.041 -0.129 1.00 96.50 109 ILE A O 1
ATOM 852 N N . GLN A 1 110 ? 1.233 2.193 -0.464 1.00 94.69 110 GLN A N 1
ATOM 853 C CA . GLN A 1 110 ? 2.549 2.272 -1.085 1.00 94.69 110 GLN A CA 1
ATOM 854 C C . GLN A 1 110 ? 3.559 2.966 -0.172 1.00 94.69 110 GLN A C 1
ATOM 856 O O . GLN A 1 110 ? 3.300 4.065 0.320 1.00 94.69 110 GLN A O 1
ATOM 861 N N . ASN A 1 111 ? 4.733 2.358 -0.022 1.00 91.56 111 ASN A N 1
ATOM 862 C CA . ASN A 1 111 ? 5.939 3.025 0.446 1.00 91.56 111 ASN A CA 1
ATOM 863 C C . ASN A 1 111 ? 6.621 3.731 -0.747 1.00 91.56 111 ASN A C 1
ATOM 865 O O . ASN A 1 111 ? 6.828 3.083 -1.782 1.00 91.56 111 ASN A O 1
ATOM 869 N N . PRO A 1 112 ? 6.912 5.043 -0.661 1.00 86.12 112 PRO A N 1
ATOM 870 C CA . PRO A 1 112 ? 7.386 5.822 -1.798 1.00 86.12 112 PRO A CA 1
ATOM 871 C C . PRO A 1 112 ? 8.831 5.486 -2.186 1.00 86.12 112 PRO A C 1
ATOM 873 O O . PRO A 1 112 ? 9.629 5.019 -1.375 1.00 86.12 112 PRO A O 1
ATOM 876 N N . ILE A 1 113 ? 9.192 5.821 -3.428 1.00 83.88 113 ILE A N 1
ATOM 877 C CA . ILE A 1 113 ? 10.582 5.759 -3.891 1.00 83.88 113 ILE A CA 1
ATOM 878 C C . ILE A 1 113 ? 11.460 6.613 -2.977 1.00 83.88 113 ILE A C 1
ATOM 880 O O . ILE A 1 113 ? 11.145 7.765 -2.665 1.00 83.88 113 ILE A O 1
ATOM 884 N N . THR A 1 114 ? 12.610 6.065 -2.600 1.00 77.62 114 THR A N 1
ATOM 885 C CA . THR A 1 114 ? 13.615 6.797 -1.835 1.00 77.62 114 THR A CA 1
ATOM 886 C C . THR A 1 114 ? 15.012 6.581 -2.389 1.00 77.62 114 THR A C 1
ATOM 888 O O . THR A 1 114 ? 15.379 5.506 -2.868 1.00 77.62 114 THR A O 1
ATOM 891 N N . TRP A 1 115 ? 15.807 7.638 -2.274 1.00 74.62 115 TRP A N 1
ATOM 892 C CA . TRP A 1 115 ? 17.212 7.675 -2.635 1.00 74.62 115 TRP A CA 1
ATOM 893 C C . TRP A 1 115 ? 18.041 7.637 -1.356 1.00 74.62 115 TRP A C 1
ATOM 895 O O . TRP A 1 115 ? 17.795 8.393 -0.419 1.00 74.62 115 TRP A O 1
ATOM 905 N N . GLY A 1 116 ? 19.007 6.733 -1.306 1.00 68.94 116 GLY A N 1
ATOM 906 C CA . GLY A 1 116 ? 19.998 6.624 -0.245 1.00 68.94 116 GLY A CA 1
ATOM 907 C C . GLY A 1 116 ? 21.408 6.663 -0.824 1.00 68.94 116 GLY A C 1
ATOM 908 O O . GLY A 1 116 ? 21.588 6.565 -2.039 1.00 68.94 116 GLY A O 1
ATOM 909 N N . ASP A 1 117 ? 22.403 6.807 0.052 1.00 73.12 117 ASP A N 1
ATOM 910 C CA . ASP A 1 117 ? 23.827 6.825 -0.316 1.00 73.12 117 ASP A CA 1
ATOM 911 C C . ASP A 1 117 ? 24.143 7.830 -1.446 1.00 73.12 117 ASP A C 1
ATOM 913 O O . ASP A 1 117 ? 24.603 7.461 -2.526 1.00 73.12 117 ASP A O 1
ATOM 917 N N . ASN A 1 118 ? 23.783 9.107 -1.246 1.00 75.25 118 ASN A N 1
ATOM 918 C CA . ASN A 1 118 ? 23.953 10.187 -2.235 1.00 75.25 118 ASN A CA 1
ATOM 919 C C . ASN A 1 118 ? 23.409 9.846 -3.640 1.00 75.25 118 ASN A C 1
ATOM 921 O O . ASN A 1 118 ? 23.962 10.263 -4.655 1.00 75.25 118 ASN A O 1
ATOM 925 N N . GLY A 1 119 ? 22.331 9.059 -3.702 1.00 72.00 119 GLY A N 1
ATOM 926 C CA . GLY A 1 119 ? 21.674 8.652 -4.944 1.00 72.00 119 GLY A CA 1
ATOM 927 C C . GLY A 1 119 ? 22.147 7.316 -5.528 1.00 72.00 119 GLY A C 1
ATOM 928 O O . GLY A 1 119 ? 21.568 6.858 -6.513 1.00 72.00 119 GLY A O 1
ATOM 929 N N . ARG A 1 120 ? 23.145 6.658 -4.920 1.00 73.88 120 ARG A N 1
ATOM 930 C CA . ARG A 1 120 ? 23.647 5.339 -5.351 1.00 73.88 120 ARG A CA 1
ATOM 931 C C . ARG A 1 120 ? 22.683 4.206 -5.032 1.00 73.88 120 ARG A C 1
ATOM 933 O O . ARG A 1 120 ? 22.622 3.228 -5.772 1.00 73.88 120 ARG A O 1
ATOM 940 N N . ARG A 1 121 ? 21.909 4.332 -3.951 1.00 72.56 121 ARG A N 1
ATOM 941 C CA . ARG A 1 121 ? 20.910 3.335 -3.568 1.00 72.56 121 ARG A CA 1
ATOM 942 C C . ARG A 1 121 ? 19.516 3.840 -3.901 1.00 72.56 121 ARG A C 1
ATOM 944 O O . ARG A 1 121 ? 18.993 4.725 -3.231 1.00 72.56 121 ARG A O 1
ATOM 951 N N . ARG A 1 122 ? 18.896 3.236 -4.910 1.00 74.38 122 ARG A N 1
ATOM 952 C CA . ARG A 1 122 ? 17.474 3.428 -5.205 1.00 74.38 122 ARG A CA 1
ATOM 953 C C . ARG A 1 122 ? 16.681 2.342 -4.499 1.00 74.38 122 ARG A C 1
ATOM 955 O O . ARG A 1 122 ? 16.937 1.161 -4.709 1.00 74.38 122 ARG A O 1
ATOM 962 N N . THR A 1 123 ? 15.739 2.744 -3.658 1.00 76.31 123 THR A N 1
ATOM 963 C CA . THR A 1 123 ? 14.701 1.837 -3.165 1.00 76.31 123 THR A CA 1
ATOM 964 C C . THR A 1 123 ? 13.445 2.156 -3.953 1.00 76.31 123 THR A C 1
ATOM 966 O O . THR A 1 123 ? 12.954 3.284 -3.887 1.00 76.31 123 THR A O 1
ATOM 969 N N . PHE A 1 124 ? 13.001 1.191 -4.754 1.00 82.88 124 PHE A N 1
ATOM 970 C CA . PHE A 1 124 ? 11.782 1.311 -5.545 1.00 82.88 124 PHE A CA 1
ATOM 971 C C . PHE A 1 124 ? 10.551 1.322 -4.647 1.00 82.88 124 PHE A C 1
ATOM 973 O O . PHE A 1 124 ? 10.591 0.862 -3.502 1.00 82.88 124 PHE A O 1
ATOM 980 N N . GLU A 1 125 ? 9.457 1.833 -5.192 1.00 88.88 125 GLU A N 1
ATOM 981 C CA . GLU A 1 125 ? 8.158 1.773 -4.559 1.00 88.88 125 GLU A CA 1
ATOM 982 C C . GLU A 1 125 ? 7.765 0.323 -4.262 1.00 88.88 125 GLU A C 1
ATOM 984 O O . GLU A 1 125 ? 7.893 -0.584 -5.093 1.00 88.88 125 GLU A O 1
ATOM 989 N N . THR A 1 126 ? 7.268 0.106 -3.050 1.00 92.62 126 THR A N 1
ATOM 990 C CA . THR A 1 126 ? 6.720 -1.187 -2.643 1.00 92.62 126 THR A CA 1
ATOM 991 C C . THR A 1 126 ? 5.315 -1.001 -2.114 1.00 92.62 126 THR A C 1
ATOM 993 O O . THR A 1 126 ? 4.983 0.027 -1.530 1.00 92.62 126 THR A O 1
ATOM 996 N N . CYS A 1 127 ? 4.476 -1.996 -2.344 1.00 94.56 127 CYS A N 1
ATOM 997 C CA . CYS A 1 127 ? 3.080 -2.004 -1.977 1.00 94.56 127 CYS A CA 1
ATOM 998 C C . CYS A 1 127 ? 2.797 -3.173 -1.039 1.00 94.56 127 CYS A C 1
ATOM 1000 O O . CYS A 1 127 ? 3.453 -4.217 -1.114 1.00 94.56 127 CYS A O 1
ATOM 1002 N N . LEU A 1 128 ? 1.812 -2.996 -0.155 1.00 95.94 128 LEU A N 1
ATOM 1003 C CA . LEU A 1 128 ? 1.267 -4.108 0.618 1.00 95.94 128 LEU A CA 1
ATOM 1004 C C . LEU A 1 128 ? 0.702 -5.166 -0.328 1.00 95.94 128 LEU A C 1
ATOM 1006 O O . LEU A 1 128 ? -0.173 -4.875 -1.141 1.00 95.94 128 LEU A O 1
ATOM 1010 N N . ASP A 1 129 ? 1.183 -6.395 -0.173 1.00 95.31 129 ASP A N 1
ATOM 1011 C CA . ASP A 1 129 ? 0.765 -7.543 -0.962 1.00 95.31 129 ASP A CA 1
ATOM 1012 C C . ASP A 1 129 ? 0.464 -8.752 -0.075 1.00 95.31 129 ASP A C 1
ATOM 1014 O O . ASP A 1 129 ? 1.329 -9.233 0.661 1.00 95.31 129 ASP A O 1
ATOM 1018 N N . ARG A 1 130 ? -0.772 -9.253 -0.140 1.00 94.88 130 ARG A N 1
ATOM 1019 C CA . ARG A 1 130 ? -1.179 -10.493 0.549 1.00 94.88 130 ARG A CA 1
ATOM 1020 C C . ARG A 1 130 ? -0.920 -11.760 -0.269 1.00 94.88 130 ARG A C 1
ATOM 1022 O O . ARG A 1 130 ? -0.981 -12.851 0.291 1.00 94.88 130 ARG A O 1
ATOM 1029 N N . LEU A 1 131 ? -0.668 -11.627 -1.571 1.00 93.88 131 LEU A N 1
ATOM 1030 C CA . LEU A 1 131 ? -0.378 -12.716 -2.507 1.00 93.88 131 LEU A CA 1
ATOM 1031 C C . LEU A 1 131 ? 0.932 -12.429 -3.265 1.00 93.88 131 LEU A C 1
ATOM 1033 O O . LEU A 1 131 ? 0.916 -12.326 -4.497 1.00 93.88 131 LEU A O 1
ATOM 1037 N N . PRO A 1 132 ? 2.067 -12.263 -2.559 1.00 91.50 132 PRO A N 1
ATOM 1038 C CA . PRO A 1 132 ? 3.335 -11.963 -3.205 1.00 91.50 132 PRO A CA 1
ATOM 1039 C C . PRO A 1 132 ? 3.725 -13.100 -4.151 1.00 91.50 132 PRO A C 1
ATOM 1041 O O . PRO A 1 132 ? 3.775 -14.268 -3.763 1.00 91.50 132 PRO A O 1
ATOM 1044 N N . THR A 1 133 ? 4.012 -12.754 -5.403 1.00 85.94 133 THR A N 1
ATOM 1045 C CA . THR A 1 133 ? 4.538 -13.714 -6.375 1.00 85.94 133 THR A CA 1
ATOM 1046 C C . THR A 1 133 ? 6.001 -13.993 -6.054 1.00 85.94 133 THR A C 1
ATOM 1048 O O . THR A 1 133 ? 6.752 -13.078 -5.706 1.00 85.94 133 THR A O 1
ATOM 1051 N N . GLN A 1 134 ? 6.424 -15.250 -6.185 1.00 80.56 134 GLN A N 1
ATOM 1052 C CA . GLN A 1 134 ? 7.831 -15.602 -6.037 1.00 80.56 134 GLN A CA 1
ATOM 1053 C C . GLN A 1 134 ? 8.666 -14.843 -7.076 1.00 80.56 134 GLN A C 1
ATOM 1055 O O . GLN A 1 134 ? 8.320 -14.816 -8.259 1.00 80.56 134 GLN A O 1
ATOM 1060 N N . GLN A 1 135 ? 9.759 -14.222 -6.626 1.00 73.31 135 GLN A N 1
ATOM 1061 C CA . GLN A 1 135 ? 10.706 -13.584 -7.533 1.00 73.31 135 GLN A CA 1
ATOM 1062 C C . GLN A 1 135 ? 11.254 -14.636 -8.495 1.00 73.31 135 GLN A C 1
ATOM 1064 O O . GLN A 1 135 ? 11.747 -15.682 -8.071 1.00 73.31 135 GLN A O 1
ATOM 1069 N N . GLN A 1 136 ? 11.137 -14.362 -9.791 1.00 76.19 136 GLN A N 1
ATOM 1070 C CA . GLN A 1 136 ? 11.745 -15.201 -10.809 1.00 76.19 136 GLN A CA 1
ATOM 1071 C C . GLN A 1 136 ? 13.199 -14.789 -10.998 1.00 76.19 136 GLN A C 1
ATOM 1073 O O . GLN A 1 136 ? 13.524 -13.600 -11.010 1.00 76.19 136 GLN A O 1
ATOM 1078 N N . ASN A 1 137 ? 14.070 -15.780 -11.163 1.00 76.81 137 ASN A N 1
ATOM 1079 C CA . ASN A 1 137 ? 15.451 -15.523 -11.531 1.00 76.81 137 ASN A CA 1
ATOM 1080 C C . ASN A 1 137 ? 15.490 -15.049 -12.981 1.00 76.81 137 ASN A C 1
ATOM 1082 O O . ASN A 1 137 ? 15.002 -15.731 -13.881 1.00 76.81 137 ASN A O 1
ATOM 1086 N N . ILE A 1 138 ? 16.079 -13.878 -13.191 1.00 79.12 138 ILE A N 1
ATOM 1087 C CA . ILE A 1 138 ? 16.313 -13.325 -14.519 1.00 79.12 138 ILE A CA 1
ATOM 1088 C C . ILE A 1 138 ? 17.732 -13.716 -14.925 1.00 79.12 138 ILE A C 1
ATOM 1090 O O . ILE A 1 138 ? 18.671 -13.548 -14.147 1.00 79.12 138 ILE A O 1
ATOM 1094 N N . ALA A 1 139 ? 17.886 -14.232 -16.140 1.00 81.69 139 ALA A N 1
ATOM 1095 C CA . ALA A 1 139 ? 19.178 -14.531 -16.739 1.00 81.69 139 ALA A CA 1
ATOM 1096 C C . ALA A 1 139 ? 19.320 -13.775 -18.062 1.00 81.69 139 ALA A C 1
ATOM 1098 O O . ALA A 1 139 ? 18.331 -13.502 -18.744 1.00 81.69 139 ALA A O 1
ATOM 1099 N N . VAL A 1 140 ? 20.559 -13.447 -18.422 1.00 85.12 140 VAL A N 1
ATOM 1100 C CA . VAL A 1 140 ? 20.878 -12.950 -19.761 1.00 85.12 140 VAL A CA 1
ATOM 1101 C C . VAL A 1 140 ? 20.978 -14.164 -20.677 1.00 85.12 140 VAL A C 1
ATOM 1103 O O . VAL A 1 140 ? 21.805 -15.043 -20.444 1.00 85.12 140 VAL A O 1
ATOM 1106 N N . LEU A 1 141 ? 20.103 -14.225 -21.678 1.00 84.19 141 LEU A N 1
ATOM 1107 C CA . LEU A 1 141 ? 20.048 -15.295 -22.673 1.00 84.19 141 LEU A CA 1
ATOM 1108 C C . LEU A 1 141 ? 20.434 -14.752 -24.051 1.00 84.19 141 LEU A C 1
ATOM 1110 O O . LEU A 1 141 ? 20.424 -13.539 -24.272 1.00 84.19 141 LEU A O 1
ATOM 1114 N N . ASP A 1 142 ? 20.740 -15.652 -24.985 1.00 90.06 142 ASP A N 1
ATOM 1115 C CA . ASP A 1 142 ? 20.976 -15.277 -26.376 1.00 90.06 142 ASP A CA 1
ATOM 1116 C C . ASP A 1 142 ? 19.717 -14.642 -27.002 1.00 90.06 142 ASP A C 1
ATOM 1118 O O . ASP A 1 142 ? 18.572 -15.020 -26.710 1.00 90.06 142 ASP A O 1
ATOM 1122 N N . CYS A 1 143 ? 19.915 -13.652 -27.875 1.00 87.38 143 CYS A N 1
ATOM 1123 C CA . CYS A 1 143 ? 18.826 -12.947 -28.547 1.00 87.38 143 CYS A CA 1
ATOM 1124 C C . CYS A 1 143 ? 17.966 -13.877 -29.422 1.00 87.38 143 CYS A C 1
ATOM 1126 O O . CYS A 1 143 ? 16.752 -13.670 -29.508 1.00 87.38 143 CYS A O 1
ATOM 1128 N N . ALA A 1 144 ? 18.563 -14.872 -30.086 1.00 90.38 144 ALA A N 1
ATOM 1129 C CA . ALA A 1 144 ? 17.846 -15.831 -30.924 1.00 90.38 144 ALA A CA 1
ATOM 1130 C C . ALA A 1 144 ? 16.938 -16.739 -30.078 1.00 90.38 144 ALA A C 1
ATOM 1132 O O . ALA A 1 144 ? 15.757 -16.915 -30.402 1.00 90.38 144 ALA A O 1
ATOM 1133 N N . ASP A 1 145 ? 17.452 -17.224 -28.948 1.00 87.69 145 ASP A N 1
ATOM 1134 C CA . ASP A 1 145 ? 16.717 -18.067 -27.999 1.00 87.69 145 ASP A CA 1
ATOM 1135 C C . ASP A 1 145 ? 15.570 -17.295 -27.335 1.00 87.69 145 ASP A C 1
ATOM 1137 O O . ASP A 1 145 ? 14.442 -17.782 -27.225 1.00 87.69 145 ASP A O 1
ATOM 1141 N N . THR A 1 146 ? 15.822 -16.039 -26.965 1.00 86.31 146 THR A N 1
ATOM 1142 C CA . THR A 1 146 ? 14.818 -15.162 -26.344 1.00 86.31 146 THR A CA 1
ATOM 1143 C C . THR A 1 146 ? 13.660 -14.863 -27.303 1.00 86.31 146 THR A C 1
ATOM 1145 O O . THR A 1 146 ? 12.492 -14.904 -26.905 1.00 86.31 146 THR A O 1
ATOM 1148 N N . ARG A 1 147 ? 13.964 -14.594 -28.584 1.00 86.56 147 ARG A N 1
ATOM 1149 C CA . ARG A 1 147 ? 12.950 -14.324 -29.619 1.00 86.56 147 ARG A CA 1
ATOM 1150 C C . ARG A 1 147 ? 12.118 -15.558 -29.951 1.00 86.56 147 ARG A C 1
ATOM 1152 O O . ARG A 1 147 ? 10.901 -15.435 -30.051 1.00 86.56 147 ARG A O 1
ATOM 1159 N N . SER A 1 148 ? 12.751 -16.721 -30.115 1.00 87.88 148 SER A N 1
ATOM 1160 C CA . SER A 1 148 ? 12.042 -17.974 -30.419 1.00 87.88 148 SER A CA 1
ATOM 1161 C C . SER A 1 148 ? 11.140 -18.422 -29.267 1.00 87.88 148 SER A C 1
ATOM 1163 O O . SER A 1 148 ? 10.038 -18.909 -29.506 1.00 87.88 148 SER A O 1
ATOM 1165 N N . SER A 1 149 ? 11.553 -18.154 -28.027 1.00 84.50 149 SER A N 1
ATOM 1166 C CA . SER A 1 149 ? 10.769 -18.429 -26.818 1.00 84.50 149 SER A CA 1
ATOM 1167 C C . SER A 1 149 ? 9.656 -17.404 -26.556 1.00 84.50 149 SER A C 1
ATOM 1169 O O . SER A 1 149 ? 8.888 -17.558 -25.609 1.00 84.50 149 SER A O 1
ATOM 1171 N N . GLY A 1 150 ? 9.560 -16.340 -27.363 1.00 87.62 150 GLY A N 1
ATOM 1172 C CA . GLY A 1 150 ? 8.501 -15.334 -27.254 1.00 87.62 150 GLY A CA 1
ATOM 1173 C C . GLY A 1 150 ? 8.562 -14.466 -25.993 1.00 87.62 150 GLY A C 1
ATOM 1174 O O . GLY A 1 150 ? 7.557 -13.848 -25.639 1.00 87.62 150 GLY A O 1
ATOM 1175 N N . VAL A 1 151 ? 9.713 -14.397 -25.318 1.00 83.75 151 VAL A N 1
ATOM 1176 C CA . VAL A 1 151 ? 9.884 -13.606 -24.090 1.00 83.75 151 VAL A CA 1
ATOM 1177 C C . VAL A 1 151 ? 9.799 -12.116 -24.420 1.00 83.75 151 VAL A C 1
ATOM 1179 O O . VAL A 1 151 ? 10.454 -11.630 -25.345 1.00 83.75 151 VAL A O 1
ATOM 1182 N N . ARG A 1 152 ? 8.994 -11.373 -23.655 1.00 81.12 152 ARG A N 1
ATOM 1183 C CA . ARG A 1 152 ? 8.817 -9.924 -23.814 1.00 81.12 152 ARG A CA 1
ATOM 1184 C C . ARG A 1 152 ? 8.930 -9.226 -22.470 1.00 81.12 152 ARG A C 1
ATOM 1186 O O . ARG A 1 152 ? 8.449 -9.734 -21.463 1.00 81.12 152 ARG A O 1
ATOM 1193 N N . TRP A 1 153 ? 9.535 -8.046 -22.494 1.00 77.31 153 TRP A N 1
ATOM 1194 C CA . TRP A 1 153 ? 9.606 -7.144 -21.354 1.00 77.31 153 TRP A CA 1
ATOM 1195 C C . TRP A 1 153 ? 8.763 -5.914 -21.639 1.00 77.31 153 TRP A C 1
ATOM 1197 O O . TRP A 1 153 ? 8.752 -5.403 -22.759 1.00 77.31 153 TRP A O 1
ATOM 1207 N N . GLU A 1 154 ? 8.091 -5.432 -20.607 1.00 78.19 154 GLU A N 1
ATOM 1208 C CA . GLU A 1 154 ? 7.400 -4.154 -20.616 1.00 78.19 154 GLU A CA 1
ATOM 1209 C C . GLU A 1 154 ? 7.994 -3.286 -19.510 1.00 78.19 154 GLU A C 1
ATOM 1211 O O . GLU A 1 154 ? 8.267 -3.756 -18.403 1.00 78.19 154 GLU A O 1
ATOM 1216 N N . LEU A 1 155 ? 8.228 -2.015 -19.824 1.00 71.44 155 LEU A N 1
ATOM 1217 C CA . LEU A 1 155 ? 8.651 -1.038 -18.833 1.00 71.44 155 LEU A CA 1
ATOM 1218 C C . LEU A 1 155 ? 7.436 -0.612 -18.013 1.00 71.44 155 LEU A C 1
ATOM 1220 O O . LEU A 1 155 ? 6.568 0.108 -18.500 1.00 71.44 155 LEU A O 1
ATOM 1224 N N . LEU A 1 156 ? 7.408 -1.017 -16.747 1.00 62.44 156 LEU A N 1
ATOM 1225 C CA . LEU A 1 156 ? 6.457 -0.485 -15.779 1.00 62.44 156 LEU A CA 1
ATOM 1226 C C . LEU A 1 156 ? 6.960 0.878 -15.285 1.00 62.44 156 LEU A C 1
ATOM 1228 O O . LEU A 1 156 ? 8.137 1.020 -14.957 1.00 62.44 156 LEU A O 1
ATOM 1232 N N . ASN A 1 157 ? 6.075 1.877 -15.239 1.00 57.56 157 ASN A N 1
ATOM 1233 C CA . ASN A 1 157 ? 6.375 3.239 -14.771 1.00 57.56 157 ASN A CA 1
ATOM 1234 C C . ASN A 1 157 ? 7.544 3.919 -15.516 1.00 57.56 157 ASN A C 1
ATOM 1236 O O . ASN A 1 157 ? 8.405 4.552 -14.903 1.00 57.56 157 ASN A O 1
ATOM 1240 N N . ALA A 1 158 ? 7.584 3.800 -16.848 1.00 67.50 158 ALA A N 1
ATOM 1241 C CA . ALA A 1 158 ? 8.594 4.468 -17.665 1.00 67.50 158 ALA A CA 1
ATOM 1242 C C . ALA A 1 158 ? 8.544 5.996 -17.471 1.00 67.50 158 ALA A C 1
ATOM 1244 O O . ALA A 1 158 ? 7.611 6.665 -17.914 1.00 67.50 158 ALA A O 1
ATOM 1245 N N . PHE A 1 159 ? 9.568 6.554 -16.827 1.00 72.25 159 PHE A N 1
ATOM 1246 C CA . PHE A 1 159 ? 9.773 7.994 -16.739 1.00 72.25 159 PHE A CA 1
ATOM 1247 C C . PHE A 1 159 ? 10.836 8.414 -17.750 1.00 72.25 159 PHE A C 1
ATOM 1249 O O . PHE A 1 159 ? 11.981 7.965 -17.683 1.00 72.25 159 PHE A O 1
ATOM 1256 N N . VAL A 1 160 ? 10.461 9.296 -18.674 1.00 77.62 160 VAL A N 1
ATOM 1257 C CA . VAL A 1 160 ? 11.414 9.942 -19.577 1.00 77.62 160 VAL A CA 1
ATOM 1258 C C . VAL A 1 160 ? 11.739 11.318 -18.993 1.00 77.62 160 VAL A C 1
ATO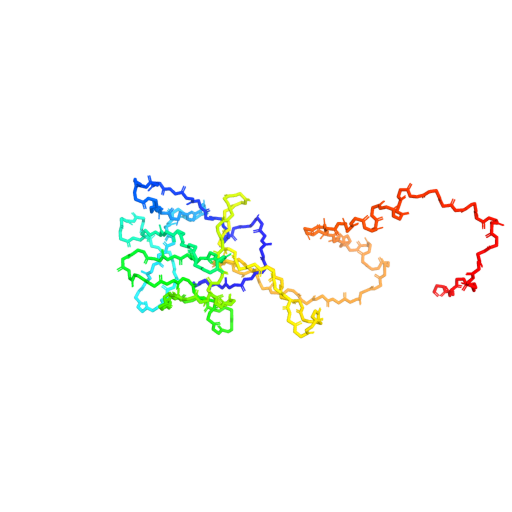M 1260 O O . VAL A 1 160 ? 10.849 12.173 -18.979 1.00 77.62 160 VAL A O 1
ATOM 1263 N N . PRO A 1 161 ? 12.970 11.549 -18.500 1.00 79.00 161 PRO A N 1
ATOM 1264 C CA . PRO A 1 161 ? 13.348 12.833 -17.920 1.00 79.00 161 PRO A CA 1
ATOM 1265 C C . PRO A 1 161 ? 13.287 13.948 -18.968 1.00 79.00 161 PRO A C 1
ATOM 1267 O O . PRO A 1 161 ? 13.464 13.689 -20.162 1.00 79.00 161 PRO A O 1
ATOM 1270 N N . LEU A 1 162 ? 13.050 15.187 -18.528 1.00 83.38 162 LEU A N 1
ATOM 1271 C CA . LEU A 1 162 ? 12.905 16.344 -19.418 1.00 83.38 162 LEU A CA 1
ATOM 1272 C C . LEU A 1 162 ? 14.126 16.503 -20.330 1.00 83.38 162 LEU A C 1
ATOM 1274 O O . LEU A 1 162 ? 13.980 16.749 -21.519 1.00 83.38 162 LEU A O 1
ATOM 1278 N N . GLU A 1 163 ? 15.325 16.280 -19.802 1.00 87.31 163 GLU A N 1
ATOM 1279 C CA . GLU A 1 163 ? 16.582 16.322 -20.546 1.00 87.31 163 GLU A CA 1
ATOM 1280 C C . GLU A 1 163 ? 16.572 15.342 -21.720 1.00 87.31 163 GLU A C 1
ATOM 1282 O O . GLU A 1 163 ? 17.023 15.675 -22.815 1.00 87.31 163 GLU A O 1
ATOM 1287 N N . ARG A 1 164 ? 16.015 14.140 -21.515 1.00 86.44 164 ARG A N 1
ATOM 1288 C CA . ARG A 1 164 ? 15.891 13.145 -22.580 1.00 86.44 164 ARG A CA 1
ATOM 1289 C C . ARG A 1 164 ? 14.840 13.554 -23.607 1.00 86.44 164 ARG A C 1
ATOM 1291 O O . ARG A 1 164 ? 15.088 13.392 -24.795 1.00 86.44 164 ARG A O 1
ATOM 1298 N N . GLN A 1 165 ? 13.715 14.117 -23.166 1.00 89.81 165 GLN A N 1
ATOM 1299 C CA . GLN A 1 165 ? 12.684 14.639 -24.070 1.00 89.81 165 GLN A CA 1
ATOM 1300 C C . GLN A 1 165 ? 13.240 15.763 -24.954 1.00 89.81 165 GLN A C 1
ATOM 1302 O O . GLN A 1 165 ? 13.052 15.739 -26.167 1.00 89.81 165 GLN A O 1
ATOM 1307 N N . LEU A 1 166 ? 13.982 16.704 -24.360 1.00 90.81 166 LEU A N 1
ATOM 1308 C CA . LEU A 1 166 ? 14.647 17.796 -25.072 1.00 90.81 166 LEU A CA 1
ATOM 1309 C C . LEU A 1 166 ? 15.698 17.272 -26.055 1.00 90.81 166 LEU A C 1
ATOM 1311 O O . LEU A 1 166 ? 15.753 17.734 -27.188 1.00 90.81 166 LEU A O 1
ATOM 1315 N N . TRP A 1 167 ? 16.500 16.284 -25.647 1.00 85.00 167 TRP A N 1
ATOM 1316 C CA . TRP A 1 167 ? 17.487 15.648 -26.521 1.00 85.00 167 TRP A CA 1
ATOM 1317 C C . TRP A 1 167 ? 16.850 14.945 -27.724 1.00 85.00 167 TRP A C 1
ATOM 1319 O O . TRP A 1 167 ? 17.354 15.038 -28.842 1.00 85.00 167 TRP A O 1
ATOM 1329 N N . ASP A 1 168 ? 15.757 14.214 -27.507 1.00 88.75 168 ASP A N 1
ATOM 1330 C CA . ASP A 1 168 ? 15.079 13.490 -28.581 1.00 88.75 168 ASP A CA 1
ATOM 1331 C C . ASP A 1 168 ? 14.330 14.427 -29.540 1.00 88.75 168 ASP A C 1
ATOM 1333 O O . ASP A 1 168 ? 14.254 14.106 -30.726 1.00 88.75 168 ASP A O 1
ATOM 1337 N N . ALA A 1 169 ? 13.831 15.567 -29.047 1.00 90.44 169 ALA A N 1
ATOM 1338 C CA . ALA A 1 169 ? 13.163 16.603 -29.838 1.00 90.44 169 ALA A CA 1
ATOM 1339 C C . ALA A 1 169 ? 14.124 17.565 -30.558 1.00 90.44 169 ALA A C 1
ATOM 1341 O O . ALA A 1 169 ? 13.700 18.270 -31.470 1.00 90.44 169 ALA A O 1
ATOM 1342 N N . ALA A 1 170 ? 15.391 17.631 -30.143 1.00 88.56 170 ALA A N 1
ATOM 1343 C CA . ALA A 1 170 ? 16.382 18.492 -30.772 1.00 88.56 170 ALA A CA 1
ATOM 1344 C C . ALA A 1 170 ? 16.718 18.015 -32.193 1.00 88.56 170 ALA A C 1
ATOM 1346 O O . ALA A 1 170 ? 16.829 16.811 -32.449 1.00 88.56 170 ALA A O 1
ATOM 1347 N N . ASP A 1 171 ? 16.948 18.968 -33.099 1.00 87.94 171 ASP A N 1
ATOM 1348 C CA . ASP A 1 171 ? 17.446 18.676 -34.440 1.00 87.94 171 ASP A CA 1
ATOM 1349 C C . ASP A 1 171 ? 18.818 18.009 -34.341 1.00 87.94 171 ASP A C 1
ATOM 1351 O O . ASP A 1 171 ? 19.811 18.598 -33.903 1.00 87.94 171 ASP A O 1
ATOM 1355 N N . LYS A 1 172 ? 18.860 16.734 -34.728 1.00 81.44 172 LYS A N 1
ATOM 1356 C CA . LYS A 1 172 ? 20.096 15.957 -34.743 1.00 81.44 172 LYS A CA 1
ATOM 1357 C C . LYS A 1 172 ? 20.870 16.329 -36.005 1.00 81.44 172 LYS A C 1
ATOM 1359 O O . LYS A 1 172 ? 20.269 16.389 -37.080 1.00 81.44 172 LYS A O 1
ATOM 1364 N N . PRO A 1 173 ? 22.187 16.569 -35.903 1.00 77.12 173 PRO A N 1
ATOM 1365 C CA . PRO A 1 173 ? 22.988 16.858 -37.077 1.00 77.12 173 PRO A CA 1
ATOM 1366 C C . PRO A 1 173 ? 22.863 15.711 -38.096 1.00 77.12 173 PRO A C 1
ATOM 1368 O O . PRO A 1 173 ? 22.758 14.546 -37.690 1.00 77.12 173 PRO A O 1
ATOM 1371 N N . PRO A 1 174 ? 22.867 16.015 -39.407 1.00 77.50 174 PRO A N 1
ATOM 1372 C CA . PRO A 1 174 ? 22.896 15.004 -40.455 1.00 77.50 174 PRO A CA 1
ATOM 1373 C C . PRO A 1 174 ? 24.001 13.967 -40.204 1.00 77.50 174 PRO A C 1
ATOM 1375 O O . PRO A 1 174 ? 25.050 14.347 -39.675 1.00 77.50 174 PRO A O 1
ATOM 1378 N N . PRO A 1 175 ? 23.817 12.697 -40.614 1.00 69.94 175 PRO A N 1
ATOM 1379 C CA . PRO A 1 175 ? 24.797 11.625 -40.401 1.00 69.94 175 PRO A CA 1
ATOM 1380 C C . PRO A 1 175 ? 26.213 11.970 -40.882 1.00 69.94 175 PRO A C 1
ATOM 1382 O O . PRO A 1 175 ? 27.186 11.487 -40.314 1.00 69.94 175 PRO A O 1
ATOM 1385 N N . ASP A 1 176 ? 26.306 12.836 -41.893 1.00 74.38 176 ASP A N 1
ATOM 1386 C CA . ASP A 1 176 ? 27.550 13.249 -42.547 1.00 74.38 176 ASP A CA 1
ATOM 1387 C C . ASP A 1 176 ? 28.231 14.444 -41.855 1.00 74.38 176 ASP A C 1
ATOM 1389 O O . ASP A 1 176 ? 29.271 14.930 -42.302 1.00 74.38 176 ASP A O 1
ATOM 1393 N N . THR A 1 177 ? 27.647 14.952 -40.766 1.00 70.88 177 THR A N 1
ATOM 1394 C CA . THR A 1 177 ? 28.234 16.044 -39.987 1.00 70.88 177 THR A CA 1
ATOM 1395 C C . THR A 1 177 ? 29.389 15.487 -39.156 1.00 70.88 177 THR A C 1
ATOM 1397 O O . THR A 1 177 ? 29.165 14.557 -38.377 1.00 70.88 177 THR A O 1
ATOM 1400 N N . PRO A 1 178 ? 30.609 16.045 -39.250 1.00 65.25 178 PRO A N 1
ATOM 1401 C CA . PRO A 1 178 ? 31.729 15.594 -38.437 1.00 65.25 178 PRO A CA 1
ATOM 1402 C C . PRO A 1 178 ? 31.390 15.764 -3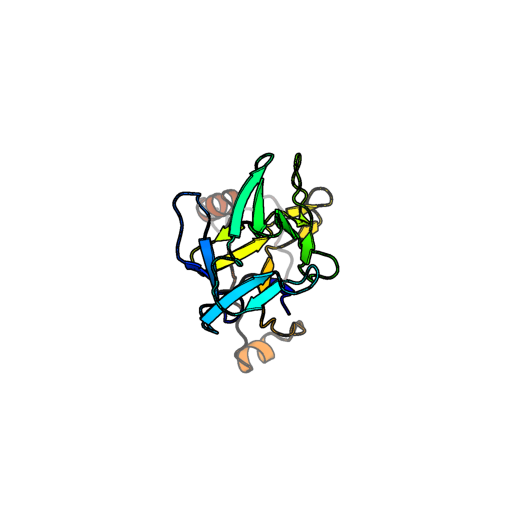6.953 1.00 65.25 178 PRO A C 1
ATOM 1404 O O . PRO A 1 178 ? 31.254 16.884 -36.456 1.00 65.25 178 PRO A O 1
ATOM 1407 N N . VAL A 1 179 ? 31.224 14.653 -36.238 1.00 65.25 179 VAL A N 1
ATOM 1408 C CA . VAL A 1 179 ? 30.960 14.677 -34.800 1.00 65.25 179 VAL A CA 1
ATOM 1409 C C . VAL A 1 179 ? 32.291 14.906 -34.091 1.00 65.25 179 VAL A C 1
ATOM 1411 O O . VAL A 1 179 ? 33.217 14.103 -34.206 1.00 65.25 179 VAL A O 1
ATOM 1414 N N . LEU A 1 180 ? 32.414 16.011 -33.355 1.00 60.69 180 LEU A N 1
ATOM 1415 C CA . LEU A 1 180 ? 33.567 16.253 -32.489 1.00 60.69 180 LEU A CA 1
ATOM 1416 C C . LEU A 1 180 ? 33.483 15.309 -31.282 1.00 60.69 180 LEU A C 1
ATOM 1418 O O . LEU A 1 180 ? 32.910 15.661 -30.254 1.00 60.69 180 LEU A O 1
ATOM 1422 N N . GLY A 1 181 ? 34.016 14.094 -31.425 1.00 56.69 181 GLY A N 1
ATOM 1423 C CA . GLY A 1 181 ? 34.082 13.135 -30.323 1.00 56.69 181 GLY A CA 1
ATOM 1424 C C . GLY A 1 181 ? 34.118 11.668 -30.733 1.00 56.69 181 GLY A C 1
ATOM 1425 O O . GLY A 1 181 ? 33.258 10.930 -30.280 1.00 56.69 181 GLY A O 1
ATOM 1426 N N . GLY A 1 182 ? 35.120 11.263 -31.522 1.00 59.75 182 GLY A N 1
ATOM 1427 C CA . GLY A 1 182 ? 35.541 9.863 -31.694 1.00 59.75 182 GLY A CA 1
ATOM 1428 C C . GLY A 1 182 ? 34.542 8.918 -32.374 1.00 59.75 182 GLY A C 1
ATOM 1429 O O . GLY A 1 182 ? 33.327 9.042 -32.246 1.00 59.75 182 GLY A O 1
ATOM 1430 N N . ASP A 1 183 ? 35.068 7.939 -33.107 1.00 52.66 183 ASP A N 1
ATOM 1431 C CA . ASP A 1 183 ? 34.242 6.924 -33.757 1.00 52.66 183 ASP A CA 1
ATOM 1432 C C . ASP A 1 183 ? 33.408 6.143 -32.732 1.00 52.66 183 ASP A C 1
ATOM 1434 O O . ASP A 1 183 ? 33.851 5.869 -31.611 1.00 52.66 183 ASP A O 1
ATOM 1438 N N . LYS A 1 184 ? 32.187 5.760 -33.134 1.00 51.34 184 LYS A N 1
ATOM 1439 C CA . LYS A 1 184 ? 31.357 4.819 -32.371 1.00 51.34 184 LYS A CA 1
ATOM 1440 C C . LYS A 1 184 ? 32.208 3.600 -32.008 1.00 51.34 184 LYS A C 1
ATOM 1442 O O . LYS A 1 184 ? 32.766 2.964 -32.901 1.00 51.34 184 LYS A O 1
ATOM 1447 N N . ALA A 1 185 ? 32.261 3.251 -30.721 1.00 43.66 185 ALA A N 1
ATOM 1448 C CA . ALA A 1 185 ? 32.787 1.954 -30.317 1.00 43.66 185 ALA A CA 1
ATOM 1449 C C . ALA A 1 185 ? 32.026 0.861 -31.098 1.00 43.66 185 ALA A C 1
ATOM 1451 O O . ALA A 1 185 ? 30.791 0.937 -31.172 1.00 43.66 185 ALA A O 1
ATOM 1452 N N . PRO A 1 186 ? 32.733 -0.087 -31.739 1.00 40.22 186 PRO A N 1
ATOM 1453 C CA . PRO A 1 186 ? 32.089 -1.144 -32.505 1.00 40.22 186 PRO A CA 1
ATOM 1454 C C . PRO A 1 186 ? 31.175 -1.997 -31.603 1.00 40.22 186 PRO A C 1
ATOM 1456 O O . PRO A 1 186 ? 31.386 -2.019 -30.387 1.00 40.22 186 PRO A O 1
ATOM 1459 N N . PRO A 1 187 ? 30.142 -2.629 -32.195 1.00 45.50 187 PRO A N 1
ATOM 1460 C CA . PRO A 1 187 ? 29.112 -3.379 -31.473 1.00 45.50 187 PRO A CA 1
ATOM 1461 C C . PRO A 1 187 ? 29.657 -4.566 -30.674 1.00 45.50 187 PRO A C 1
ATOM 1463 O O . PRO A 1 187 ? 30.692 -5.139 -31.084 1.00 45.50 187 PRO A O 1
#

Organism: NCBI:txid1628268

Radius of gyration: 22.18 Å; chains: 1; bounding box: 53×37×61 Å

InterPro domains:
  IPR000772 Ricin B, lectin domain [PF00652] (4-96)
  IPR035992 Ricin B-like lectins [SSF50370] (25-134)